Protein 2QXI (pdb70)

Sequence (224 aa):
IIIDGGAAPPCARGSHPWQVALLSGNQLHCGGVLVNERWVLTAAHCKMNEYTVHLGSDTLGGDRRAQRIKASKSFRHPGYSTQTHVNDLMLVKLNSQARLSSMVKKVRLPSRCEPPGTTCTVSGWGTTTSPDVTFPSDLMMCVVDVKLISPQDCTKVYKDLLLEENNSSMLCAGIPDSKKNACNGDSGGPLVCRGTLQGLVSWGTFPCGQPNDPGVYTQVCKFTKWINDTMKKHR

GO terms:
  GO:0008236 serine-type peptidase activity (F, TAS)
  GO:0008544 epidermis development (P, TAS)
  GO:0005576 extracellular region (C, TAS)
  GO:0004222 metalloendopeptidase activity (F, TAS)
  GO:0022617 extracellular matrix disassembly (P, TAS)
  GO:0005886 plasma membrane (C, IDA)
  GO:0097209 epidermal lamellar body (C, IDA)
  GO:0002780 antibacterial peptide biosynthetic process (P, IMP)
  GO:0008233 peptidase activity (F, IMP)
  GO:0005576 extracellular region (C, IMP)

B-factor: mean 16.86, std 13.28, range [6.38, 109.66]

InterPro domains:
  IPR001254 Serine proteases, trypsin domain [PF00089] (30-245)
  IPR001254 Serine proteases, trypsin domain [PS50240] (30-250)
  IPR001254 Serine proteases, trypsin domain [SM00020] (29-245)
  IPR001254 Serine proteases, trypsin domain [cd00190] (30-248)
  IPR001314 Peptidase S1A, chymotrypsin family [PR00722] (56-71)
  IPR001314 Peptidase S1A, chymotrypsin family [PR00722] (108-122)
  IPR001314 Peptidase S1A, chymotrypsin family [PR00722] (198-210)
  IPR009003 Peptidase S1, PA clan [SSF50494] (12-251)
  IPR018114 Serine proteases, trypsin family, histidine active site [PS00134] (66-71)
  IPR033116 Serine proteases, trypsin family, serine active site [PS00135] (199-210)

Foldseek 3Di:
DAPFFFDDWLPQQQKKFWAPVLHGQAIWGAAFQWKTKFFQLSDDQKTKIWGQGQFRPPPPTDIFIWRDKAQDPPADPVLRPRGMMMTTTPGTHDDDSRHDHAAADPDADDFFFKWKAKFQFAHDPPPGDGDRGITIDIWTWHDPVLLCVPVPPSDDDQKTWIGDAQWLDADDGSHGNTFIDTPRHGQWGFGDWDPPGRDGPTTTITGGRNVCPVVVVVVVVVVD

Radius of gyration: 15.82 Å; Cα contacts (8 Å, |Δi|>4): 639; chains: 1; bounding box: 37×37×45 Å

Secondary structure (DSSP, 8-state):
-BS-EEPPTTS-TTEEEEEETTEEEEEEEEEETTEEEE-GGG--S-EEEEES-SBTT-TTSEEEEE-EEEE-TT--TTT-TT--EEEE-SS----BTTB------SSPPPTT-EEEEEESS-SSSSS----SB-EEEEEEEE-HHHHHHHHGGG--TTEEEEE-TT---B--TT-TT-EEEETTEEEEEEEE--SSS--TT--EEEEEGGGSHHHHHHHHHHT-

Nearest PDB structures (foldseek):
  2qxg-assembly1_A  TM=9.991E-01  e=6.553E-43  Homo sapiens
  5zfi-assembly1_A  TM=9.877E-01  e=6.050E-38  Mus musculus
  3bsq-assembly3_C  TM=9.962E-01  e=5.127E-37  Homo sapiens
  3bsq-assembly2_B  TM=9.953E-01  e=7.451E-37  Homo sapiens
  1z7k-assembly1_A  TM=9.625E-01  e=4.862E-27  Sus scrofa

Solvent-accessible surface area: 10411 Å² total; per-residue (Å²): 1,10,78,36,60,85,6,70,139,31,50,16,16,40,6,1,0,0,7,61,48,116,133,35,65,6,2,0,0,0,12,36,49,77,6,0,0,0,0,1,73,0,93,37,128,83,4,33,0,1,1,22,18,8,38,32,57,40,220,231,12,41,95,12,106,0,39,122,10,59,106,31,114,34,29,30,104,153,51,57,26,27,2,0,0,0,0,12,0,66,62,116,2,184,61,60,86,71,4,100,93,14,162,42,11,104,194,57,40,66,82,48,3,64,3,31,0,0,1,3,0,0,39,57,30,78,116,90,72,110,19,65,42,0,33,20,8,71,0,84,5,44,17,90,120,69,0,58,139,61,11,148,137,109,28,61,140,15,18,15,4,0,7,50,100,116,22,102,69,10,16,11,82,16,0,11,0,0,0,0,29,1,160,52,15,0,2,0,0,7,7,50,41,45,138,54,13,4,71,69,79,33,9,2,1,0,4,19,0,22,110,12,40,163,42,0,82,70,10,28,156,160,46,213

Structure (mmCIF, N/CA/C/O backbone):
data_2QXI
#
_entry.id   2QXI
#
_cell.length_a   38.254
_cell.length_b   56.953
_cell.length_c   45.533
_cell.angle_alpha   90.000
_cell.angle_beta   101.370
_cell.angle_gamma   90.000
#
_symmetry.space_group_name_H-M   'P 1 21 1'
#
loop_
_entity.id
_entity.type
_entity.pdbx_description
1 polymer Kallikrein-7
2 non-polymer N-(3-carboxypropanoyl)-L-alanyl-L-alanyl-N-[(2S,3S)-4-chloro-3-hydroxy-1-phenylbutan-2-yl]-L-prolinamide
3 water water
#
loop_
_atom_site.group_PDB
_atom_site.id
_atom_site.type_symbol
_atom_site.label_atom_id
_atom_site.label_alt_id
_atom_site.label_comp_id
_atom_site.label_asym_id
_atom_site.label_entity_id
_atom_site.label_seq_id
_atom_site.pdbx_PDB_ins_code
_atom_site.Cartn_x
_atom_site.Cartn_y
_atom_site.Cartn_z
_atom_site.occupancy
_atom_site.B_iso_or_equiv
_atom_site.auth_seq_id
_atom_site.auth_comp_id
_atom_site.auth_asym_id
_atom_site.auth_atom_id
_atom_site.pdbx_PDB_model_num
ATOM 1 N N . ILE A 1 1 ? 7.631 0.862 13.317 1.00 10.30 16 ILE A N 1
ATOM 2 C CA . ILE A 1 1 ? 8.480 -0.118 14.036 1.00 10.14 16 ILE A CA 1
ATOM 3 C C A ILE A 1 1 ? 9.657 0.620 14.669 0.50 11.55 16 ILE A C 1
ATOM 4 C C B ILE A 1 1 ? 9.687 0.625 14.621 0.50 10.93 16 ILE A C 1
ATOM 5 O O A ILE A 1 1 ? 10.351 1.336 13.962 0.50 10.85 16 ILE A O 1
ATOM 6 O O B ILE A 1 1 ? 10.410 1.278 13.881 0.50 14.21 16 ILE A O 1
ATOM 11 N N A ILE A 1 2 ? 9.866 0.456 15.977 0.50 12.84 17 ILE A N 1
ATOM 12 N N B ILE A 1 2 ? 9.880 0.500 15.938 0.50 10.69 17 ILE A N 1
ATOM 13 C CA A ILE A 1 2 ? 10.979 1.064 16.667 0.50 12.10 17 ILE A CA 1
ATOM 14 C CA B ILE A 1 2 ? 10.986 1.077 16.661 0.50 11.79 17 ILE A CA 1
ATOM 15 C C . ILE A 1 2 ? 12.148 0.078 16.720 1.00 12.39 17 ILE A C 1
ATOM 16 O O . ILE A 1 2 ? 11.949 -1.085 17.092 1.00 12.89 17 ILE A O 1
ATOM 21 N N . ASP A 1 3 ? 13.340 0.545 16.390 1.00 15.66 18 ASP A N 1
ATOM 22 C CA . ASP A 1 3 ? 14.615 -0.147 16.537 1.00 15.70 18 ASP A CA 1
ATOM 23 C C A ASP A 1 3 ? 14.719 -1.414 15.690 0.50 16.12 18 ASP A C 1
ATOM 24 C C B ASP A 1 3 ? 14.746 -1.460 15.771 0.50 17.50 18 ASP A C 1
ATOM 25 O O A ASP A 1 3 ? 15.380 -2.374 16.081 0.50 17.88 18 ASP A O 1
ATOM 26 O O B ASP A 1 3 ? 15.351 -2.416 16.268 0.50 19.64 18 ASP A O 1
ATOM 31 N N A GLY A 1 4 ? 14.063 -1.337 14.521 0.50 15.32 19 GLY A N 1
ATOM 32 N N B GLY A 1 4 ? 14.207 -1.533 14.544 0.50 18.19 19 GLY A N 1
ATOM 33 C CA A GLY A 1 4 ? 14.110 -2.353 13.511 0.50 15.90 19 GLY A CA 1
ATOM 34 C CA B GLY A 1 4 ? 14.408 -2.752 13.776 0.50 20.14 19 GLY A CA 1
ATOM 35 C C A GLY A 1 4 ? 15.135 -2.162 12.414 0.50 13.09 19 GLY A C 1
ATOM 36 C C B GLY A 1 4 ? 15.335 -2.539 12.598 0.50 20.25 19 GLY A C 1
ATOM 37 O O A GLY A 1 4 ? 15.996 -1.289 12.499 0.50 13.80 19 GLY A O 1
ATOM 38 O O B GLY A 1 4 ? 16.481 -2.140 12.768 0.50 23.58 19 GLY A O 1
ATOM 39 N N A ALA A 1 5 ? 15.026 -3.031 11.419 0.50 12.10 20 ALA A N 1
ATOM 40 N N B ALA A 1 5 ? 14.807 -2.822 11.419 0.50 17.65 20 ALA A N 1
ATOM 41 C CA A ALA A 1 5 ? 15.889 -3.018 10.232 0.50 12.56 20 ALA A CA 1
ATOM 42 C CA B ALA A 1 5 ? 15.600 -2.808 10.188 0.50 14.05 20 ALA A CA 1
ATOM 43 C C A ALA A 1 5 ? 14.988 -3.313 9.044 0.50 14.38 20 ALA A C 1
ATOM 44 C C B ALA A 1 5 ? 14.694 -3.160 9.025 0.50 12.50 20 ALA A C 1
ATOM 45 O O A ALA A 1 5 ? 13.887 -3.870 9.263 0.50 10.34 20 ALA A O 1
ATOM 46 O O B ALA A 1 5 ? 13.599 -3.708 9.176 0.50 11.44 20 ALA A O 1
ATOM 49 N N A PRO A 1 6 ? 15.332 -2.960 7.805 0.50 14.16 21 PRO A N 1
ATOM 50 N N B PRO A 1 6 ? 15.139 -2.838 7.805 0.50 13.25 21 PRO A N 1
ATOM 51 C CA A PRO A 1 6 ? 14.397 -3.278 6.699 0.50 12.01 21 PRO A CA 1
ATOM 52 C CA B PRO A 1 6 ? 14.324 -3.259 6.650 0.50 12.28 21 PRO A CA 1
ATOM 53 C C . PRO A 1 6 ? 14.130 -4.777 6.650 1.00 11.53 21 PRO A C 1
ATOM 54 O O . PRO A 1 6 ? 15.045 -5.587 6.782 1.00 12.74 21 PRO A O 1
ATOM 59 N N . CYS A 1 7 ? 12.880 -5.158 6.416 1.00 10.99 22 CYS A N 1
ATOM 60 C CA . CYS A 1 7 ? 12.561 -6.533 6.204 1.00 11.28 22 CYS A CA 1
ATOM 61 C C . CYS A 1 7 ? 13.280 -7.049 4.964 1.00 11.87 22 CYS A C 1
ATOM 62 O O . CYS A 1 7 ? 13.552 -6.286 4.038 1.00 12.17 22 CYS A O 1
ATOM 65 N N . ALA A 1 8 ? 13.547 -8.349 4.930 1.00 12.53 23 ALA A N 1
ATOM 66 C CA . ALA A 1 8 ? 14.161 -8.956 3.754 1.00 13.08 23 ALA A CA 1
ATOM 67 C C . ALA A 1 8 ? 13.267 -8.743 2.548 1.00 12.69 23 ALA A C 1
ATOM 68 O O . ALA A 1 8 ? 12.051 -8.983 2.596 1.00 11.78 23 ALA A O 1
ATOM 70 N N . ARG A 1 9 ? 13.866 -8.298 1.444 1.00 14.62 24 ARG A N 1
ATOM 71 C CA . ARG A 1 9 ? 13.079 -7.987 0.271 1.00 14.45 24 ARG A CA 1
ATOM 72 C C . ARG A 1 9 ? 12.315 -9.218 -0.220 1.00 15.18 24 ARG A C 1
ATOM 73 O O . ARG A 1 9 ? 12.915 -10.267 -0.389 1.00 15.66 24 ARG A O 1
ATOM 81 N N . GLY A 1 10 ? 11.016 -9.078 -0.479 1.00 13.33 25 GLY A N 1
ATOM 82 C CA . GLY A 1 10 ? 10.191 -10.113 -1.042 1.00 15.29 25 GLY A CA 1
ATOM 83 C C . GLY A 1 10 ? 9.728 -11.116 -0.002 1.00 13.62 25 GLY A C 1
ATOM 84 O O . GLY A 1 10 ? 9.016 -12.051 -0.347 1.00 15.80 25 GLY A O 1
ATOM 85 N N . SER A 1 11 ? 10.104 -10.987 1.262 1.00 13.40 26 SER A N 1
ATOM 86 C CA . SER A 1 11 ? 9.759 -11.923 2.306 1.00 13.23 26 SER A CA 1
ATOM 87 C C . SER A 1 11 ? 8.413 -11.676 2.995 1.00 10.90 26 SER A C 1
ATOM 88 O O . SER A 1 11 ? 7.970 -12.506 3.813 1.00 12.50 26 SER A O 1
ATOM 91 N N . HIS A 1 12 ? 7.738 -10.596 2.653 1.00 9.72 27 HIS A N 1
ATOM 92 C CA . HIS A 1 12 ? 6.464 -10.217 3.219 1.00 9.42 27 HIS A CA 1
ATOM 93 C C . HIS A 1 12 ? 5.401 -10.003 2.150 1.00 8.33 27 HIS A C 1
ATOM 94 O O . HIS A 1 12 ? 4.759 -8.927 2.154 1.00 8.61 27 HIS A O 1
ATOM 101 N N . PRO A 1 13 ? 5.168 -10.947 1.250 1.00 8.47 28 PRO A N 1
ATOM 102 C CA . PRO A 1 13 ? 4.235 -10.714 0.155 1.00 8.36 28 PRO A CA 1
ATOM 103 C C . PRO A 1 13 ? 2.763 -10.651 0.573 1.00 8.10 28 PRO A C 1
ATOM 104 O O . PRO A 1 13 ? 1.907 -10.255 -0.256 1.00 8.79 28 PRO A O 1
ATOM 108 N N . TRP A 1 14 ? 2.470 -11.018 1.805 1.00 8.30 29 TRP A N 1
ATOM 109 C CA . TRP A 1 14 ? 1.129 -10.913 2.397 1.00 8.69 29 TRP A CA 1
ATOM 110 C C . TRP A 1 14 ? 0.950 -9.616 3.176 1.00 8.31 29 TRP A C 1
ATOM 111 O O . TRP A 1 14 ? -0.151 -9.347 3.640 1.00 9.70 29 TRP A O 1
ATOM 122 N N . GLN A 1 15 ? 1.990 -8.796 3.341 1.00 8.13 30 GLN A N 1
ATOM 123 C CA . GLN A 1 15 ? 1.815 -7.490 3.977 1.00 8.09 30 GLN A CA 1
ATOM 124 C C . GLN A 1 15 ? 1.092 -6.558 3.007 1.00 7.78 30 GLN A C 1
ATOM 125 O O . GLN A 1 15 ? 1.482 -6.469 1.850 1.00 8.66 30 GLN A O 1
ATOM 131 N N . VAL A 1 16 ? 0.126 -5.833 3.524 1.00 7.35 31 VAL A N 1
ATOM 132 C CA . VAL A 1 16 ? -0.484 -4.725 2.787 1.00 7.52 31 VAL A CA 1
ATOM 133 C C . VAL A 1 16 ? -0.421 -3.485 3.660 1.00 7.57 31 VAL A C 1
ATOM 134 O O . VAL A 1 16 ? -0.146 -3.544 4.852 1.00 7.73 31 VAL A O 1
ATOM 138 N N . ALA A 1 17 ? -0.720 -2.347 3.021 1.00 8.32 32 ALA A N 1
ATOM 139 C CA . ALA A 1 17 ? -0.957 -1.122 3.733 1.00 8.99 32 ALA A CA 1
ATOM 140 C C . ALA A 1 17 ? -2.371 -0.623 3.424 1.00 8.66 32 ALA A C 1
ATOM 141 O O . ALA A 1 17 ? -2.818 -0.737 2.257 1.00 9.87 32 ALA A O 1
ATOM 143 N N . LEU A 1 18 ? -3.035 -0.081 4.389 1.00 8.54 33 LEU A N 1
ATOM 144 C CA . LEU A 1 18 ? -4.301 0.589 4.255 1.00 8.77 33 LEU A CA 1
ATOM 145 C C . LEU A 1 18 ? -3.996 2.070 4.282 1.00 8.56 33 LEU A C 1
ATOM 146 O O . LEU A 1 18 ? -3.437 2.580 5.264 1.00 9.37 33 LEU A O 1
ATOM 151 N N . LEU A 1 19 ? -4.409 2.765 3.228 1.00 9.57 34 LEU A N 1
ATOM 152 C CA . LEU A 1 19 ? -4.172 4.170 3.025 1.00 9.92 34 LEU A CA 1
ATOM 153 C C . LEU A 1 19 ? -5.486 4.951 3.009 1.00 10.16 34 LEU A C 1
ATOM 154 O O . LEU A 1 19 ? -6.539 4.455 2.603 1.00 10.83 34 LEU A O 1
ATOM 159 N N . SER A 1 20 ? -5.373 6.186 3.462 1.00 10.56 35 SER A N 1
ATOM 160 C CA . SER A 1 20 ? -6.403 7.209 3.308 1.00 12.67 35 SER A CA 1
ATOM 161 C C . SER A 1 20 ? -5.972 8.035 2.125 1.00 13.46 35 SER A C 1
ATOM 162 O O . SER A 1 20 ? -5.038 8.872 2.233 1.00 13.27 35 SER A O 1
ATOM 165 N N . GLY A 1 21 ? -6.505 7.754 0.961 1.00 16.27 36 GLY A N 1
ATOM 166 C CA . GLY A 1 21 ? -5.940 8.264 -0.294 1.00 16.64 36 GLY A CA 1
ATOM 167 C C . GLY A 1 21 ? -4.593 7.571 -0.534 1.00 16.84 36 GLY A C 1
ATOM 168 O O . GLY A 1 21 ? -4.504 6.339 -0.726 1.00 21.37 36 GLY A O 1
ATOM 169 N N . ASN A 1 22 ? -3.535 8.395 -0.493 1.00 15.16 38 ASN A N 1
ATOM 170 C CA . ASN A 1 22 ? -2.237 7.721 -0.569 1.00 16.54 38 ASN A CA 1
ATOM 171 C C A ASN A 1 22 ? -1.419 8.028 0.685 0.50 15.83 38 ASN A C 1
ATOM 172 C C B ASN A 1 22 ? -1.492 7.683 0.766 0.50 16.02 38 ASN A C 1
ATOM 173 O O A ASN A 1 22 ? -0.188 8.107 0.612 0.50 26.75 38 ASN A O 1
ATOM 174 O O B ASN A 1 22 ? -0.434 7.036 0.849 0.50 10.90 38 ASN A O 1
ATOM 179 N N . GLN A 1 23 ? -2.036 8.259 1.836 1.00 11.07 39 GLN A N 1
ATOM 180 C CA . GLN A 1 23 ? -1.408 8.402 3.098 1.00 11.76 39 GLN A CA 1
ATOM 181 C C . GLN A 1 23 ? -1.559 7.179 3.967 1.00 10.60 39 GLN A C 1
ATOM 182 O O . GLN A 1 23 ? -2.678 6.697 4.159 1.00 10.90 39 GLN A O 1
ATOM 188 N N . LEU A 1 24 ? -0.485 6.683 4.548 1.00 10.61 40 LEU A N 1
ATOM 189 C CA . LEU A 1 24 ? -0.558 5.526 5.443 1.00 9.71 40 LEU A CA 1
ATOM 190 C C . LEU A 1 24 ? -1.543 5.748 6.544 1.00 8.96 40 LEU A C 1
ATOM 191 O O . LEU A 1 24 ? -1.507 6.740 7.278 1.00 10.72 40 LEU A O 1
ATOM 196 N N . HIS A 1 25 ? -2.413 4.763 6.761 1.00 9.20 41 HIS A N 1
ATOM 197 C CA . HIS A 1 25 ? -3.302 4.698 7.911 1.00 9.77 41 HIS A CA 1
ATOM 198 C C . HIS A 1 25 ? -2.913 3.548 8.817 1.00 9.36 41 HIS A C 1
ATOM 199 O O . HIS A 1 25 ? -2.709 3.726 10.029 1.00 11.44 41 HIS A O 1
ATOM 206 N N . CYS A 1 26 ? -2.810 2.330 8.284 1.00 8.68 42 CYS A N 1
ATOM 207 C CA . CYS A 1 26 ? -2.529 1.142 9.070 1.00 8.04 42 CYS A CA 1
ATOM 208 C C . CYS A 1 26 ? -1.864 0.088 8.152 1.00 7.68 42 CYS A C 1
ATOM 209 O O . CYS A 1 26 ? -1.896 0.235 6.923 1.00 8.85 42 CYS A O 1
ATOM 212 N N . GLY A 1 27 ? -1.318 -0.955 8.776 1.00 7.27 43 GLY A N 1
ATOM 213 C CA . GLY A 1 27 ? -0.975 -2.133 8.072 1.00 7.37 43 GLY A CA 1
ATOM 214 C C . GLY A 1 27 ? -2.141 -3.105 7.954 1.00 7.12 43 GLY A C 1
ATOM 215 O O . GLY A 1 27 ? -3.268 -2.823 8.351 1.00 8.20 43 GLY A O 1
ATOM 216 N N . GLY A 1 28 ? -1.859 -4.25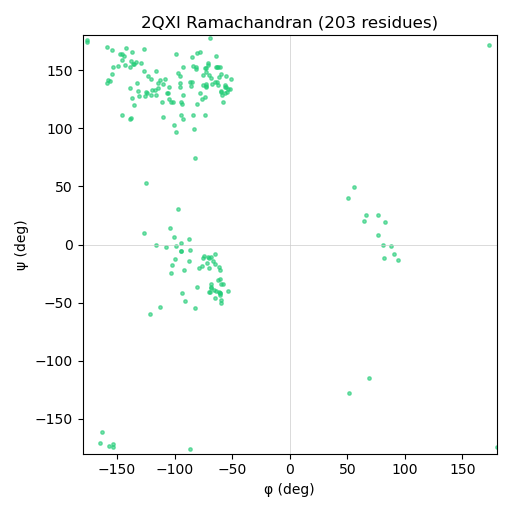4 7.375 1.00 7.98 44 GLY A N 1
ATOM 217 C CA . GLY A 1 28 ? -2.849 -5.307 7.209 1.00 7.72 44 GLY A CA 1
ATOM 218 C C . GLY A 1 28 ? -2.160 -6.502 6.592 1.00 7.26 44 GLY A C 1
ATOM 219 O O . GLY A 1 28 ? -0.979 -6.467 6.223 1.00 7.48 44 GLY A O 1
ATOM 220 N N . VAL A 1 29 ? -2.938 -7.595 6.454 1.00 7.04 45 VAL A N 1
ATOM 221 C CA . VAL A 1 29 ? -2.464 -8.814 5.882 1.00 8.27 45 VAL A CA 1
ATOM 222 C C . VAL A 1 29 ? -3.461 -9.312 4.867 1.00 8.15 45 VAL A C 1
ATOM 223 O O . VAL A 1 29 ? -4.673 -9.319 5.108 1.00 10.39 45 VAL A O 1
ATOM 230 N N . LEU A 1 30 ? -2.972 -9.813 3.735 1.00 8.21 46 LEU A N 1
ATOM 231 C CA . LEU A 1 30 ? -3.840 -10.365 2.715 1.00 8.56 46 LEU A CA 1
ATOM 232 C C . LEU A 1 30 ? -4.222 -11.776 3.128 1.00 8.92 46 LEU A C 1
ATOM 233 O O . LEU A 1 30 ? -3.381 -12.642 3.257 1.00 10.17 46 LEU A O 1
ATOM 238 N N . VAL A 1 31 ? -5.540 -12.052 3.280 1.00 9.13 47 VAL A N 1
ATOM 239 C CA . VAL A 1 31 ? -6.035 -13.370 3.591 1.00 10.03 47 VAL A CA 1
ATOM 240 C C . VAL A 1 31 ? -6.403 -14.131 2.353 1.00 10.86 47 VAL A C 1
ATOM 241 O O . VAL A 1 31 ? -6.132 -15.319 2.229 1.00 13.83 47 VAL A O 1
ATOM 248 N N . ASN A 1 32 ? -7.052 -13.486 1.373 1.00 11.29 48 ASN A N 1
ATOM 249 C CA . ASN A 1 32 ? -7.297 -14.109 0.043 1.00 14.08 48 ASN A CA 1
ATOM 250 C C . ASN A 1 32 ? -7.503 -12.963 -0.950 1.00 12.20 48 ASN A C 1
ATOM 251 O O . ASN A 1 32 ? -7.343 -11.812 -0.585 1.00 11.95 48 ASN A O 1
ATOM 256 N N . GLU A 1 33 ? -7.863 -13.312 -2.172 1.00 13.13 49 GLU A N 1
ATOM 257 C CA . GLU A 1 33 ? -7.936 -12.368 -3.252 1.00 14.06 49 GLU A CA 1
ATOM 258 C C . GLU A 1 33 ? -8.950 -11.261 -2.985 1.00 12.76 49 GLU A C 1
ATOM 259 O O . GLU A 1 33 ? -8.872 -10.230 -3.644 1.00 14.35 49 GLU A O 1
ATOM 265 N N . ARG A 1 34 ? -9.881 -11.479 -2.057 1.00 11.77 50 ARG A N 1
ATOM 266 C CA . ARG A 1 34 ? -10.866 -10.424 -1.826 1.00 12.71 50 ARG A CA 1
ATOM 267 C C . ARG A 1 34 ? -10.793 -9.840 -0.438 1.00 10.74 50 ARG A C 1
ATOM 268 O O . ARG A 1 34 ? -11.626 -8.936 -0.170 1.00 11.61 50 ARG A O 1
ATOM 279 N N . TRP A 1 35 ? -9.936 -10.266 0.445 1.00 10.01 51 TRP A N 1
ATOM 280 C CA . TRP A 1 35 ? -10.000 -9.886 1.856 1.00 9.56 51 TRP A CA 1
ATOM 281 C C . TRP A 1 35 ? -8.663 -9.582 2.505 1.00 9.06 51 TRP A C 1
ATOM 282 O O . TRP A 1 35 ? -7.697 -10.348 2.356 1.00 9.32 51 TRP A O 1
ATOM 293 N N . VAL A 1 36 ? -8.661 -8.479 3.246 1.00 8.98 52 VAL A N 1
ATOM 294 C CA . VAL A 1 36 ? -7.545 -8.063 4.085 1.00 8.62 52 VAL A CA 1
ATOM 295 C C . VAL A 1 36 ? -7.995 -8.121 5.550 1.00 8.22 52 VAL A C 1
ATOM 296 O O . VAL A 1 36 ? -9.113 -7.729 5.887 1.00 9.38 52 VAL A O 1
ATOM 300 N N . LEU A 1 37 ? -7.115 -8.598 6.388 1.00 7.60 53 LEU A N 1
ATOM 301 C CA . LEU A 1 37 ? -7.307 -8.613 7.825 1.00 7.97 53 LEU A CA 1
ATOM 302 C C . LEU A 1 37 ? -6.445 -7.505 8.430 1.00 7.42 53 LEU A C 1
ATOM 303 O O . LEU A 1 37 ? -5.287 -7.322 8.094 1.00 8.47 53 LEU A O 1
ATOM 308 N N . THR A 1 38 ? -7.032 -6.757 9.367 1.00 7.81 54 THR A N 1
ATOM 309 C CA . THR A 1 38 ? -6.363 -5.617 9.997 1.00 7.30 54 THR A CA 1
ATOM 310 C C . THR A 1 38 ? -6.975 -5.412 11.393 1.00 7.17 54 THR A C 1
ATOM 311 O O . THR A 1 38 ? -7.751 -6.238 11.866 1.00 7.74 54 THR A O 1
ATOM 315 N N . ALA A 1 39 ? -6.609 -4.310 12.036 1.00 7.54 55 ALA A N 1
ATOM 316 C CA . ALA A 1 39 ? -7.145 -3.959 13.334 1.00 7.59 55 ALA A CA 1
ATOM 317 C C . ALA A 1 39 ? -8.462 -3.173 13.165 1.00 7.17 55 ALA A C 1
ATOM 318 O O . ALA A 1 39 ? -8.569 -2.313 12.310 1.00 8.46 55 ALA A O 1
ATOM 320 N N . ALA A 1 40 ? -9.449 -3.465 14.019 1.00 7.31 56 ALA A N 1
ATOM 321 C CA . ALA A 1 40 ? -10.688 -2.715 14.047 1.00 7.72 56 ALA A CA 1
ATOM 322 C C . ALA A 1 40 ? -10.501 -1.252 14.357 1.00 8.08 56 ALA A C 1
ATOM 323 O O . ALA A 1 40 ? -11.319 -0.426 13.889 1.00 8.81 56 ALA A O 1
ATOM 325 N N . HIS A 1 41 ? -9.485 -0.878 15.119 1.00 7.69 57 HIS A N 1
ATOM 326 C CA . HIS A 1 41 ? -9.311 0.543 15.427 1.00 8.62 57 HIS A CA 1
ATOM 327 C C . HIS A 1 41 ? -8.914 1.342 14.167 1.00 8.69 57 HIS A C 1
ATOM 328 O O . HIS A 1 41 ? -8.872 2.576 14.231 1.00 10.95 57 HIS A O 1
ATOM 335 N N . CYS A 1 42 ? -8.575 0.651 13.069 1.00 8.62 58 CYS A N 1
ATOM 336 C CA . CYS A 1 42 ? -8.241 1.275 11.806 1.00 9.85 58 CYS A CA 1
ATOM 337 C C . CYS A 1 42 ? -9.431 1.555 10.904 1.00 9.51 58 CYS A C 1
ATOM 338 O O . CYS A 1 42 ? -9.288 1.981 9.776 1.00 10.47 58 CYS A O 1
ATOM 341 N N . LYS A 1 43 ? -10.663 1.287 11.400 1.00 9.43 59 LYS A N 1
ATOM 342 C CA . LYS A 1 43 ? -11.872 1.463 10.616 1.00 9.69 59 LYS A CA 1
ATOM 343 C C . LYS A 1 43 ? -11.954 2.875 9.992 1.00 10.77 59 LYS A C 1
ATOM 344 O O . LYS A 1 43 ? -11.725 3.865 10.661 1.00 12.15 59 LYS A O 1
ATOM 350 N N . MET A 1 44 ? -12.309 2.862 8.695 1.00 11.28 60 MET A N 1
ATOM 351 C CA . MET A 1 44 ? -12.640 4.062 7.938 1.00 13.28 60 MET A CA 1
ATOM 352 C C . MET A 1 44 ? -13.781 3.710 7.000 1.00 12.72 60 MET A C 1
ATOM 353 O O . MET A 1 44 ? -14.068 2.534 6.748 1.00 12.83 60 MET A O 1
ATOM 358 N N . ASN A 1 45 ? -14.376 4.731 6.392 1.00 13.61 61 ASN A N 1
ATOM 359 C CA . ASN A 1 45 ? -15.443 4.487 5.437 1.00 15.27 61 ASN A CA 1
ATOM 360 C C . ASN A 1 45 ? -14.931 3.816 4.160 1.00 14.04 61 ASN A C 1
ATOM 361 O O . ASN A 1 45 ? -15.628 2.966 3.577 1.00 18.28 61 ASN A O 1
ATOM 366 N N . GLU A 1 46 ? -13.746 4.185 3.695 1.00 13.63 62 GLU A N 1
ATOM 367 C CA . GLU A 1 46 ? -13.147 3.586 2.529 1.00 16.17 62 GLU A CA 1
ATOM 368 C C . GLU A 1 46 ? -11.630 3.538 2.747 1.00 12.46 62 GLU A C 1
ATOM 369 O O . GLU A 1 46 ? -11.132 4.282 3.605 1.00 13.13 62 GLU A O 1
ATOM 375 N N . TYR A 1 47 ? -10.972 2.720 1.929 1.00 11.40 63 TYR A N 1
ATOM 376 C CA . TYR A 1 47 ? -9.538 2.550 2.027 1.00 10.81 63 TYR A CA 1
ATOM 377 C C . TYR A 1 47 ? -8.985 2.404 0.622 1.00 10.50 63 TYR A C 1
ATOM 378 O O . TYR A 1 47 ? -9.695 1.942 -0.288 1.00 12.47 63 TYR A O 1
ATOM 387 N N . THR A 1 48 ? -7.714 2.755 0.451 1.00 10.07 64 THR A N 1
ATOM 388 C CA . THR A 1 48 ? -6.920 2.286 -0.657 1.00 10.17 64 THR A CA 1
ATOM 389 C C . THR A 1 48 ? -5.925 1.246 -0.116 1.00 9.28 64 THR A C 1
ATOM 390 O O . THR A 1 48 ? -5.263 1.525 0.897 1.00 11.85 64 THR A O 1
ATOM 394 N N . VAL A 1 49 ? -5.857 0.124 -0.756 1.00 9.42 65 VAL A N 1
ATOM 395 C CA . VAL A 1 49 ? -4.990 -0.955 -0.286 1.00 9.42 65 VAL A CA 1
ATOM 396 C C . VAL A 1 49 ? -3.766 -1.027 -1.197 1.00 8.73 65 VAL A C 1
ATOM 397 O O . VAL A 1 49 ? -3.902 -1.166 -2.430 1.00 9.97 65 VAL A O 1
ATOM 401 N N . HIS A 1 50 ? -2.599 -0.949 -0.614 1.00 8.98 66 HIS A N 1
ATOM 402 C CA . HIS A 1 50 ? -1.292 -1.136 -1.247 1.00 8.37 66 HIS A CA 1
ATOM 403 C C . HIS A 1 50 ? -0.871 -2.580 -1.106 1.00 8.16 66 HIS A C 1
ATOM 404 O O . HIS A 1 50 ? -0.808 -3.102 0.043 1.00 9.02 66 HIS A O 1
ATOM 411 N N . LEU A 1 51 ? -0.493 -3.209 -2.203 1.00 8.52 67 LEU A N 1
ATOM 412 C CA . LEU A 1 51 ? 0.013 -4.587 -2.203 1.00 8.40 67 LEU A CA 1
ATOM 413 C C . LEU A 1 51 ? 1.241 -4.648 -3.132 1.00 8.27 67 LEU A C 1
ATOM 414 O O . LEU A 1 51 ? 1.359 -3.911 -4.102 1.00 9.12 67 LEU A O 1
ATOM 419 N N . GLY A 1 52 ? 2.122 -5.648 -2.854 1.00 8.58 69 GLY A N 1
ATOM 420 C CA . GLY A 1 52 ? 3.099 -6.044 -3.821 1.00 9.82 69 GLY A CA 1
ATOM 421 C C . GLY A 1 52 ? 4.360 -5.236 -3.910 1.00 9.23 69 GLY A C 1
ATOM 422 O O . GLY A 1 52 ? 5.063 -5.333 -4.902 1.00 11.95 69 GLY A O 1
ATOM 423 N N . SER A 1 53 ? 4.695 -4.482 -2.881 1.00 9.20 70 SER A N 1
ATOM 424 C CA . SER A 1 53 ? 6.008 -3.876 -2.794 1.00 8.77 70 SER A CA 1
ATOM 425 C C . SER A 1 53 ? 6.372 -3.581 -1.333 1.00 8.36 70 SER A C 1
ATOM 426 O O . SER A 1 53 ? 5.548 -3.123 -0.564 1.00 9.18 70 SER A O 1
ATOM 429 N N . ASP A 1 54 ? 7.646 -3.826 -1.013 1.00 9.06 71 ASP A N 1
ATOM 430 C CA . ASP A 1 54 ? 8.178 -3.461 0.285 1.00 9.30 71 ASP A CA 1
ATOM 431 C C . ASP A 1 54 ? 8.337 -1.946 0.424 1.00 8.65 71 ASP A C 1
ATOM 432 O O . ASP A 1 54 ? 8.554 -1.471 1.528 1.00 9.59 71 ASP A O 1
ATOM 437 N N . THR A 1 55 ? 8.302 -1.224 -0.690 1.00 9.07 72 THR A N 1
ATOM 438 C CA . THR A 1 55 ? 8.445 0.235 -0.676 1.00 9.20 72 THR A CA 1
ATOM 439 C C . THR A 1 55 ? 7.054 0.844 -0.659 1.00 8.90 72 THR A C 1
ATOM 440 O O . THR A 1 55 ? 6.314 0.699 -1.653 1.00 10.02 72 THR A O 1
ATOM 444 N N . LEU A 1 56 ? 6.671 1.472 0.430 1.00 9.85 73 LEU A N 1
ATOM 445 C CA . LEU A 1 56 ? 5.384 2.086 0.529 1.00 10.75 73 LEU A CA 1
ATOM 446 C C A LEU A 1 56 ? 5.538 3.323 -0.348 0.50 15.13 73 LEU A C 1
ATOM 447 C C B LEU A 1 56 ? 5.248 3.159 -0.520 0.50 14.65 73 LEU A C 1
ATOM 448 O O A LEU A 1 56 ? 6.654 3.901 -0.327 0.50 25.62 73 LEU A O 1
ATOM 449 O O B LEU A 1 56 ? 6.116 4.016 -0.718 0.50 17.54 73 LEU A O 1
ATOM 454 N N A GLY A 1 57 ? 4.580 3.775 -1.120 0.50 16.09 74 GLY A N 1
ATOM 455 N N B GLY A 1 57 ? 4.129 3.151 -1.254 0.50 18.63 74 GLY A N 1
ATOM 456 C CA A GLY A 1 57 ? 4.898 4.791 -2.105 0.50 15.81 74 GLY A CA 1
ATOM 457 C CA B GLY A 1 57 ? 4.197 4.295 -2.201 0.50 19.98 74 GLY A CA 1
ATOM 458 C C A GLY A 1 57 ? 5.411 4.303 -3.446 0.50 11.83 74 GLY A C 1
ATOM 459 C C B GLY A 1 57 ? 4.936 4.082 -3.503 0.50 19.79 74 GLY A C 1
ATOM 460 O O A GLY A 1 57 ? 5.560 5.083 -4.402 0.50 13.36 74 GLY A O 1
ATOM 461 O O B GLY A 1 57 ? 4.961 4.986 -4.359 0.50 20.29 74 GLY A O 1
ATOM 462 N N A ASP A 1 58 ? 5.695 3.015 -3.625 0.50 11.40 75 ASP A N 1
ATOM 463 N N B ASP A 1 58 ? 5.558 2.925 -3.662 0.50 18.21 75 ASP A N 1
ATOM 464 C CA . ASP A 1 58 ? 6.187 2.510 -4.920 1.00 10.49 75 ASP A CA 1
ATOM 465 C C . ASP A 1 58 ? 5.225 2.808 -6.062 1.00 10.14 75 ASP A C 1
ATOM 466 O O . ASP A 1 58 ? 4.066 2.425 -5.984 1.00 10.27 75 ASP A O 1
ATOM 471 N N . ARG A 1 59 ? 5.680 3.513 -7.087 1.00 10.45 76 ARG A N 1
ATOM 472 C CA . ARG A 1 59 ? 4.811 3.863 -8.197 1.00 9.89 76 ARG A CA 1
ATOM 473 C C . ARG A 1 59 ? 4.281 2.648 -8.889 1.00 9.97 76 ARG A C 1
ATOM 474 O O . ARG A 1 59 ? 3.260 2.777 -9.568 1.00 11.66 76 ARG A O 1
ATOM 482 N N . ARG A 1 60 ? 4.930 1.503 -8.779 1.00 9.53 77 ARG A N 1
ATOM 483 C CA . ARG A 1 60 ? 4.581 0.273 -9.442 1.00 9.64 77 ARG A CA 1
ATOM 484 C C . ARG A 1 60 ? 3.838 -0.708 -8.548 1.00 10.12 77 ARG A C 1
ATOM 485 O O . ARG A 1 60 ? 3.555 -1.841 -8.972 1.00 12.13 77 ARG A O 1
ATOM 493 N N . ALA A 1 61 ? 3.473 -0.317 -7.340 1.00 10.27 78 ALA A N 1
ATOM 494 C CA . ALA A 1 61 ? 2.697 -1.207 -6.481 1.00 11.06 78 ALA A CA 1
ATOM 495 C C . ALA A 1 61 ? 1.264 -1.366 -6.984 1.00 9.74 78 ALA A C 1
ATOM 496 O O . ALA A 1 61 ? 0.729 -0.484 -7.656 1.00 11.91 78 ALA A O 1
ATOM 498 N N . GLN A 1 62 ? 0.669 -2.491 -6.640 1.00 10.25 79 GLN A N 1
ATOM 499 C CA . GLN A 1 62 ? -0.755 -2.671 -6.874 1.00 10.94 79 GLN A CA 1
ATOM 500 C C . GLN A 1 62 ? -1.562 -1.890 -5.866 1.00 10.40 79 GLN A C 1
ATOM 501 O O . GLN A 1 62 ? -1.232 -1.810 -4.679 1.00 11.21 79 GLN A O 1
ATOM 507 N N . ARG A 1 63 ? -2.611 -1.230 -6.348 1.00 11.05 80 ARG A N 1
ATOM 508 C CA . ARG A 1 63 ? -3.503 -0.435 -5.502 1.00 11.82 80 ARG A CA 1
ATOM 509 C C . ARG A 1 63 ? -4.939 -0.796 -5.798 1.00 12.64 80 ARG A C 1
ATOM 510 O O . ARG A 1 63 ? -5.362 -0.787 -6.957 1.00 15.51 80 ARG A O 1
ATOM 518 N N . ILE A 1 64 ? -5.715 -1.126 -4.769 1.00 11.56 81 ILE A N 1
ATOM 519 C CA . ILE A 1 64 ? -7.094 -1.532 -4.883 1.00 11.17 81 ILE A CA 1
ATOM 520 C C . ILE A 1 64 ? -7.927 -0.769 -3.891 1.00 10.94 81 ILE A C 1
ATOM 521 O O . ILE A 1 64 ? -7.624 -0.724 -2.716 1.00 12.14 81 ILE A O 1
ATOM 526 N N . LYS A 1 65 ? -9.062 -0.217 -4.352 1.00 11.85 82 LYS A N 1
ATOM 527 C CA . LYS A 1 65 ? -10.003 0.397 -3.455 1.00 11.08 82 LYS A CA 1
ATOM 528 C C . LYS A 1 65 ? -10.805 -0.623 -2.689 1.00 10.28 82 LYS A C 1
ATOM 529 O O . LYS A 1 65 ? -11.134 -1.696 -3.188 1.00 11.47 82 LYS A O 1
ATOM 535 N N . ALA A 1 66 ? -11.128 -0.271 -1.445 1.00 10.98 83 ALA A N 1
ATOM 536 C CA . ALA A 1 66 ? -11.947 -1.132 -0.621 1.00 11.71 83 ALA A CA 1
ATOM 537 C C . ALA A 1 66 ? -12.989 -0.278 0.058 1.00 11.66 83 ALA A C 1
ATOM 538 O O . ALA A 1 66 ? -12.682 0.652 0.810 1.00 13.93 83 ALA A O 1
ATOM 540 N N . SER A 1 67 ? -14.267 -0.572 -0.202 1.00 14.26 84 SER A N 1
ATOM 541 C CA . SER A 1 67 ? -15.355 0.228 0.326 1.00 16.74 84 SER A CA 1
ATOM 542 C C A SER A 1 67 ? -15.955 -0.391 1.579 0.50 16.20 84 SER A C 1
ATOM 543 C C B SER A 1 67 ? -16.234 -0.503 1.331 0.50 15.08 84 SER A C 1
ATOM 544 O O A SER A 1 67 ? -16.460 0.285 2.486 0.50 22.40 84 SER A O 1
ATOM 545 O O B SER A 1 67 ? -17.306 0.016 1.670 0.50 14.41 84 SER A O 1
ATOM 548 N N . LYS A 1 68 ? -15.917 -1.696 1.791 1.00 14.99 87 LYS A N 1
ATOM 549 C CA . LYS A 1 68 ? -16.634 -2.438 2.796 1.00 14.25 87 LYS A CA 1
ATOM 550 C C . LYS A 1 68 ? -15.639 -2.945 3.823 1.00 13.43 87 LYS A C 1
ATOM 551 O O . LYS A 1 68 ? -14.566 -3.441 3.459 1.00 13.80 87 LYS A O 1
ATOM 557 N N . SER A 1 69 ? -16.025 -2.838 5.096 1.00 12.36 88 SER A N 1
ATOM 558 C CA . SER A 1 69 ? -15.188 -3.457 6.149 1.00 12.21 88 SER A CA 1
ATOM 559 C C . SER A 1 69 ? -16.107 -3.780 7.310 1.00 10.68 88 SER A C 1
ATOM 560 O O . SER A 1 69 ? -17.160 -3.193 7.511 1.00 12.48 88 SER A O 1
ATOM 563 N N . PHE A 1 70 ? -15.701 -4.823 8.082 1.00 9.72 89 PHE A N 1
ATOM 564 C CA . PHE A 1 70 ? -16.476 -5.442 9.123 1.00 9.24 89 PHE A CA 1
ATOM 565 C C . PHE A 1 70 ? -15.609 -5.732 10.339 1.00 9.29 89 PHE A C 1
ATOM 566 O O . PHE A 1 70 ? -14.747 -6.599 10.325 1.00 9.83 89 PHE A O 1
ATOM 574 N N . ARG A 1 71 ? -15.824 -4.968 11.410 1.00 9.80 90 ARG A N 1
ATOM 575 C CA . ARG A 1 71 ? -15.151 -5.158 12.664 1.00 9.76 90 ARG A CA 1
ATOM 576 C C . ARG A 1 71 ? -15.686 -6.391 13.371 1.00 9.38 90 ARG A C 1
ATOM 577 O O . ARG A 1 71 ? -16.884 -6.711 13.251 1.00 11.26 90 ARG A O 1
ATOM 589 N N . HIS A 1 72 ? -14.871 -7.030 14.178 1.00 9.45 91 HIS A N 1
ATOM 590 C CA . HIS A 1 72 ? -15.377 -8.089 15.055 1.00 9.15 91 HIS A CA 1
ATOM 591 C C . HIS A 1 72 ? -16.505 -7.518 15.929 1.00 8.89 91 HIS A C 1
ATOM 592 O O . HIS A 1 72 ? -16.382 -6.412 16.423 1.00 9.53 91 HIS A O 1
ATOM 599 N N . PRO A 1 73 ? -17.597 -8.270 16.104 1.00 9.91 92 PRO A N 1
ATOM 600 C CA . PRO A 1 73 ? -18.753 -7.701 16.826 1.00 11.39 92 PRO A CA 1
ATOM 601 C C . PRO A 1 73 ? -18.530 -7.419 18.261 1.00 11.53 92 PRO A C 1
ATOM 602 O O . PRO A 1 73 ? -19.286 -6.718 18.903 1.00 13.90 92 PRO A O 1
ATOM 606 N N . GLY A 1 74 ? -17.526 -7.908 18.824 1.00 10.45 93 GLY A N 1
ATOM 607 C CA . GLY A 1 74 ? -17.064 -7.755 20.193 1.00 10.46 93 GLY A CA 1
ATOM 608 C C . GLY A 1 74 ? -16.026 -6.645 20.380 1.00 9.63 93 GLY A C 1
ATOM 609 O O . GLY A 1 74 ? -15.577 -6.417 21.510 1.00 10.58 93 GLY A O 1
ATOM 610 N N . TYR A 1 75 ? -15.679 -5.946 19.323 1.00 9.18 94 TYR A N 1
ATOM 611 C CA . TYR A 1 75 ? -14.705 -4.858 19.431 1.00 8.75 94 TYR A CA 1
ATOM 612 C C . TYR A 1 75 ? -15.223 -3.737 20.348 1.00 8.60 94 TYR A C 1
ATOM 613 O O . TYR A 1 75 ? -16.391 -3.383 20.235 1.00 10.86 94 TYR A O 1
ATOM 622 N N . SER A 1 76 ? -14.344 -3.202 21.159 1.00 9.80 95 SER A N 1
ATOM 623 C CA . SER A 1 76 ? -14.622 -2.005 21.959 1.00 10.14 95 SER A CA 1
ATOM 624 C C . SER A 1 76 ? -13.727 -0.854 21.555 1.00 9.61 95 SER A C 1
ATOM 625 O O . SER A 1 76 ? -12.510 -0.989 21.561 1.00 10.19 95 SER A O 1
ATOM 628 N N . THR A 1 77 ? -14.317 0.312 21.277 1.00 10.74 96 THR A N 1
ATOM 629 C CA . THR A 1 77 ? -13.528 1.508 20.988 1.00 10.77 96 THR A CA 1
ATOM 630 C C . THR A 1 77 ? -12.897 2.091 22.261 1.00 11.18 96 THR A C 1
ATOM 631 O O . THR A 1 77 ? -12.103 3.029 22.183 1.00 13.33 96 THR A O 1
ATOM 635 N N . GLN A 1 78 ? -13.301 1.571 23.449 1.00 12.58 97 GLN A N 1
ATOM 636 C CA . GLN A 1 78 ? -12.669 2.000 24.699 1.00 12.38 97 GLN A CA 1
ATOM 637 C C . GLN A 1 78 ? -11.486 1.168 25.114 1.00 12.26 97 GLN A C 1
ATOM 638 O O . GLN A 1 78 ? -10.413 1.679 25.461 1.00 15.01 97 GLN A O 1
ATOM 648 N N . THR A 1 79 ? -11.634 -0.161 25.103 1.00 10.83 98 THR A N 1
ATOM 649 C CA . THR A 1 79 ? -10.604 -1.069 25.602 1.00 11.18 98 THR A CA 1
ATOM 650 C C . THR A 1 79 ? -9.778 -1.734 24.482 1.00 10.97 98 THR A C 1
ATOM 651 O O . THR A 1 79 ? -8.750 -2.336 24.770 1.00 11.31 98 THR A O 1
ATOM 655 N N . HIS A 1 80 ? -10.309 -1.698 23.263 1.00 10.16 99 HIS A N 1
ATOM 656 C CA . HIS A 1 80 ? -9.692 -2.346 22.116 1.00 9.93 99 HIS A CA 1
ATOM 657 C C . HIS A 1 80 ? -9.646 -3.843 22.248 1.00 9.28 99 HIS A C 1
ATOM 658 O O . HIS A 1 80 ? -8.905 -4.483 21.505 1.00 9.29 99 HIS A O 1
ATOM 665 N N . VAL A 1 81 ? -10.485 -4.433 23.099 1.00 9.13 100 VAL A N 1
ATOM 666 C CA . VAL A 1 81 ? -10.670 -5.863 23.042 1.00 9.14 100 VAL A CA 1
ATOM 667 C C . VAL A 1 81 ? -11.195 -6.241 21.648 1.00 8.60 100 VAL A C 1
ATOM 668 O O . VAL A 1 81 ? -11.931 -5.488 20.993 1.00 8.90 100 VAL A O 1
ATOM 672 N N . ASN A 1 82 ? -10.817 -7.409 21.146 1.00 8.85 101 ASN A N 1
ATOM 673 C CA . ASN A 1 82 ? -11.244 -7.919 19.864 1.00 8.59 101 ASN A CA 1
ATOM 674 C C . ASN A 1 82 ? -10.915 -6.929 18.725 1.00 7.66 101 ASN A C 1
ATOM 675 O O . ASN A 1 82 ? -11.752 -6.647 17.876 1.00 8.18 101 ASN A O 1
ATOM 680 N N . ASP A 1 83 ? -9.681 -6.474 18.720 1.00 7.64 102 ASP A N 1
ATOM 681 C CA . ASP A 1 83 ? -9.227 -5.450 17.752 1.00 7.51 102 ASP A CA 1
ATOM 682 C C . ASP A 1 83 ? -8.872 -6.099 16.434 1.00 7.20 102 ASP A C 1
ATOM 683 O O . ASP A 1 83 ? -7.684 -6.268 16.073 1.00 9.34 102 ASP A O 1
ATOM 688 N N . LEU A 1 84 ? -9.880 -6.505 15.679 1.00 7.46 103 LEU A N 1
ATOM 689 C CA . LEU A 1 84 ? -9.673 -7.108 14.374 1.00 7.72 103 LEU A CA 1
ATOM 690 C C . LEU A 1 84 ? -10.876 -6.764 13.469 1.00 7.11 103 LEU A C 1
ATOM 691 O O . LEU A 1 84 ? -12.003 -6.568 13.928 1.00 7.79 103 LEU A O 1
ATOM 696 N N . MET A 1 85 ? -10.597 -6.754 12.189 1.00 7.37 104 MET A N 1
ATOM 697 C CA . MET A 1 85 ? -11.517 -6.292 11.167 1.00 7.52 104 MET A CA 1
ATOM 698 C C . MET A 1 85 ? -11.153 -6.895 9.834 1.00 7.41 104 MET A C 1
ATOM 699 O O . MET A 1 85 ? -9.936 -7.025 9.518 1.00 8.27 104 MET A O 1
ATOM 704 N N . LEU A 1 86 ? -12.150 -7.249 9.054 1.00 7.81 105 LEU A N 1
ATOM 705 C CA . LEU A 1 86 ? -11.975 -7.716 7.681 1.00 7.94 105 LEU A CA 1
ATOM 706 C C . LEU A 1 86 ? -12.399 -6.641 6.724 1.00 8.33 105 LEU A C 1
ATOM 707 O O . LEU A 1 86 ? -13.496 -6.063 6.844 1.00 10.29 105 LEU A O 1
ATOM 712 N N . VAL A 1 87 ? -11.541 -6.342 5.753 1.00 8.89 106 VAL A N 1
ATOM 713 C CA . VAL A 1 87 ? -11.720 -5.338 4.738 1.00 9.04 106 VAL A CA 1
ATOM 714 C C . VAL A 1 87 ? -11.908 -6.041 3.405 1.00 9.45 106 VAL A C 1
ATOM 715 O O . VAL A 1 87 ? -11.079 -6.831 3.019 1.00 9.89 106 VAL A O 1
ATOM 719 N N . LYS A 1 88 ? -13.033 -5.783 2.719 1.00 10.34 107 LYS A N 1
ATOM 720 C CA . LYS A 1 88 ? -13.330 -6.432 1.449 1.00 11.79 107 LYS A CA 1
ATOM 721 C C . LYS A 1 88 ? -12.841 -5.553 0.289 1.00 11.22 107 LYS A C 1
ATOM 722 O O . LYS A 1 88 ? -13.286 -4.417 0.153 1.00 12.56 107 LYS A O 1
ATOM 728 N N . LEU A 1 89 ? -11.961 -6.127 -0.512 1.00 11.57 108 LEU A N 1
ATOM 729 C CA . LE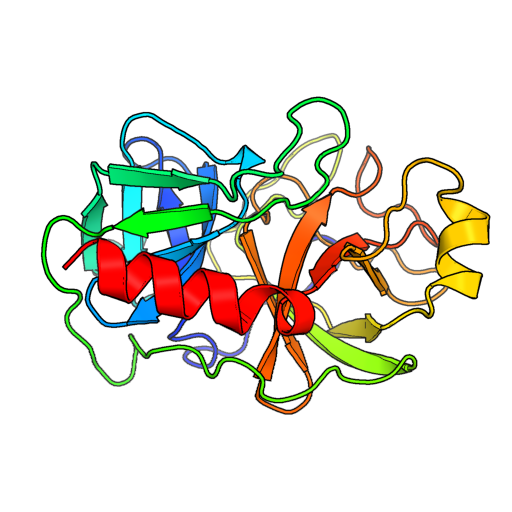U A 1 89 ? -11.443 -5.447 -1.694 1.00 11.38 108 LEU A CA 1
ATOM 730 C C . LEU A 1 89 ? -12.533 -5.279 -2.753 1.00 11.88 108 LEU A C 1
ATOM 731 O O . LEU A 1 89 ? -13.315 -6.216 -2.968 1.00 14.93 108 LEU A O 1
ATOM 736 N N . ASN A 1 90 ? -12.525 -4.151 -3.460 1.00 13.14 109 ASN A N 1
ATOM 737 C CA . ASN A 1 90 ? -13.594 -3.958 -4.448 1.00 14.80 109 ASN A CA 1
ATOM 738 C C . ASN A 1 90 ? -13.353 -4.787 -5.696 1.00 15.16 109 ASN A C 1
ATOM 739 O O . ASN A 1 90 ? -14.304 -5.052 -6.440 1.00 19.96 109 ASN A O 1
ATOM 744 N N . SER A 1 91 ? -12.121 -5.245 -5.908 1.00 15.98 110 SER A N 1
ATOM 745 C CA . SER A 1 91 ? -11.808 -6.101 -7.038 1.00 17.76 110 SER A CA 1
ATOM 746 C C . SER A 1 91 ? -10.781 -7.058 -6.522 1.00 16.73 110 SER A C 1
ATOM 747 O O . SER A 1 91 ? -10.174 -6.814 -5.454 1.00 17.38 110 SER A O 1
ATOM 750 N N . GLN A 1 92 ? -10.607 -8.138 -7.236 1.00 18.70 111 GLN A N 1
ATOM 751 C CA . GLN A 1 92 ? -9.691 -9.186 -6.725 1.00 20.01 111 GLN A CA 1
ATOM 752 C C . GLN A 1 92 ? -8.258 -8.758 -6.839 1.00 16.47 111 GLN A C 1
ATOM 753 O O . GLN A 1 92 ? -7.877 -8.251 -7.864 1.00 20.82 111 GLN A O 1
ATOM 759 N N . ALA A 1 93 ? -7.500 -9.007 -5.783 1.00 15.03 112 ALA A N 1
ATOM 760 C CA . ALA A 1 93 ? -6.069 -8.845 -5.813 1.00 14.15 112 ALA A CA 1
ATOM 761 C C . ALA A 1 93 ? -5.475 -9.812 -6.847 1.00 14.20 112 ALA A C 1
ATOM 762 O O . ALA A 1 93 ? -5.828 -10.996 -6.910 1.00 15.92 112 ALA A O 1
ATOM 764 N N . ARG A 1 94 ? -4.556 -9.361 -7.618 1.00 13.88 113 ARG A N 1
ATOM 765 C CA . ARG A 1 94 ? -3.740 -10.135 -8.532 1.00 13.51 113 ARG A CA 1
ATOM 766 C C . ARG A 1 94 ? -2.556 -10.720 -7.769 1.00 13.11 113 ARG A C 1
ATOM 767 O O . ARG A 1 94 ? -1.703 -9.992 -7.256 1.00 15.43 113 ARG A O 1
ATOM 781 N N . LEU A 1 95 ? -2.583 -12.026 -7.634 1.00 12.95 114 LEU A N 1
ATOM 782 C CA . LEU A 1 95 ? -1.563 -12.731 -6.906 1.00 12.34 114 LEU A CA 1
ATOM 783 C C . LEU A 1 95 ? -0.343 -12.956 -7.768 1.00 13.98 114 LEU A C 1
ATOM 784 O O . LEU A 1 95 ? -0.462 -13.068 -9.006 1.00 16.67 114 LEU A O 1
ATOM 792 N N . SER A 1 96 ? 0.850 -13.039 -7.150 1.00 12.64 115 SER A N 1
ATOM 793 C CA . SER A 1 96 ? 2.102 -13.218 -7.861 1.00 13.78 115 SER A CA 1
ATOM 794 C C . SER A 1 96 ? 3.182 -13.637 -6.882 1.00 13.88 115 SER A C 1
ATOM 795 O O . SER A 1 96 ? 2.899 -13.876 -5.709 1.00 13.78 115 SER A O 1
ATOM 798 N N . SER A 1 97 ? 4.445 -13.677 -7.295 1.00 15.44 116 SER A N 1
ATOM 799 C CA . SER A 1 97 ? 5.516 -13.971 -6.308 1.00 16.21 116 SER A CA 1
ATOM 800 C C . SER A 1 97 ? 5.605 -12.861 -5.261 1.00 13.94 116 SER A C 1
ATOM 801 O O . SER A 1 97 ? 6.168 -13.074 -4.167 1.00 16.01 116 SER A O 1
ATOM 804 N N . MET A 1 98 ? 5.024 -11.687 -5.522 1.00 11.81 117 MET A N 1
ATOM 805 C CA . MET A 1 98 ? 5.080 -10.565 -4.596 1.00 11.33 117 MET A CA 1
ATOM 806 C C . MET A 1 98 ? 3.782 -10.253 -3.868 1.00 10.57 117 MET A C 1
ATOM 807 O O . MET A 1 98 ? 3.741 -9.341 -3.045 1.00 11.18 117 MET A O 1
ATOM 814 N N . VAL A 1 99 ? 2.722 -10.982 -4.159 1.00 10.40 118 VAL A N 1
ATOM 815 C CA . VAL A 1 99 ? 1.413 -10.795 -3.559 1.00 10.00 118 VAL A CA 1
ATOM 816 C C . VAL A 1 99 ? 0.872 -12.200 -3.279 1.00 9.88 118 VAL A C 1
ATOM 817 O O . VAL A 1 99 ? 0.506 -12.913 -4.225 1.00 10.61 118 VAL A O 1
ATOM 821 N N . LYS A 1 100 ? 0.836 -12.563 -2.009 1.00 9.38 119 LYS A N 1
ATOM 822 C CA . LYS A 1 100 ? 0.488 -13.923 -1.581 1.00 9.22 119 LYS A CA 1
ATOM 823 C C . LYS A 1 100 ? -0.416 -13.850 -0.368 1.00 9.16 119 LYS A C 1
ATOM 824 O O . LYS A 1 100 ? -0.364 -12.904 0.412 1.00 10.66 119 LYS A O 1
ATOM 830 N N . LYS A 1 101 ? -1.242 -14.877 -0.222 1.00 9.88 120 LYS A N 1
ATOM 831 C CA . LYS A 1 101 ? -2.106 -15.055 0.925 1.00 9.45 120 LYS A CA 1
ATOM 832 C C . LYS A 1 101 ? -1.258 -15.468 2.127 1.00 8.95 120 LYS A C 1
ATOM 833 O O . LYS A 1 101 ? -0.380 -16.305 2.025 1.00 10.57 120 LYS A O 1
ATOM 839 N N . VAL A 1 102 ? -1.564 -14.899 3.303 1.00 9.36 121 VAL A N 1
ATOM 840 C CA . VAL A 1 102 ? -0.898 -15.264 4.518 1.00 10.03 121 VAL A CA 1
ATOM 841 C C . VAL A 1 102 ? -1.321 -16.665 4.968 1.00 9.07 121 VAL A C 1
ATOM 842 O O . VAL A 1 102 ? -2.429 -17.121 4.652 1.00 10.14 121 VAL A O 1
ATOM 849 N N . ARG A 1 103 ? -0.491 -17.331 5.739 1.00 9.54 122 ARG A N 1
ATOM 850 C CA . ARG A 1 103 ? -0.848 -18.619 6.337 1.00 9.75 122 ARG A CA 1
ATOM 851 C C . ARG A 1 103 ? -1.439 -18.348 7.722 1.00 8.54 122 ARG A C 1
ATOM 852 O O . ARG A 1 103 ? -0.798 -17.951 8.677 1.00 9.42 122 ARG A O 1
ATOM 860 N N . LEU A 1 104 ? -2.760 -18.539 7.809 1.00 9.29 123 LEU A N 1
ATOM 861 C CA . LEU A 1 104 ? -3.443 -18.432 9.076 1.00 8.61 123 LEU A CA 1
ATOM 862 C C . LEU A 1 104 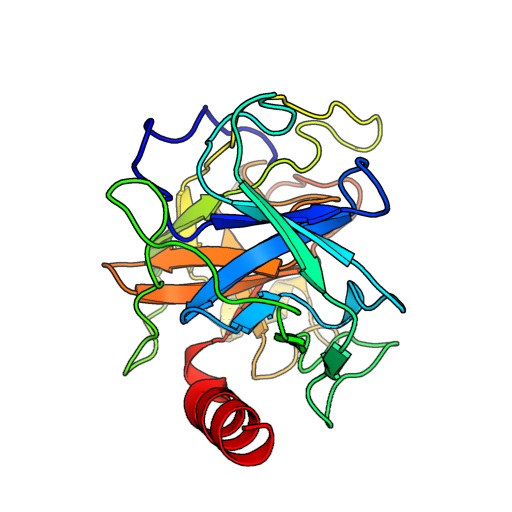? -3.129 -19.646 9.934 1.00 8.55 123 LEU A C 1
ATOM 863 O O . LEU A 1 104 ? -2.841 -20.754 9.442 1.00 10.02 123 LEU A O 1
ATOM 868 N N . PRO A 1 105 ? -3.155 -19.498 11.262 1.00 8.60 124 PRO A N 1
ATOM 869 C CA . PRO A 1 105 ? -2.723 -20.595 12.159 1.00 9.17 124 PRO A CA 1
ATOM 870 C C . PRO A 1 105 ? -3.827 -21.599 12.420 1.00 8.89 124 PRO A C 1
ATOM 871 O O . PRO A 1 105 ? -5.010 -21.276 12.422 1.00 10.36 124 PRO A O 1
ATOM 875 N N . SER A 1 106 ? -3.372 -22.815 12.716 1.00 9.63 125 SER A N 1
ATOM 876 C CA . SER A 1 106 ? -4.179 -23.880 13.280 1.00 11.49 125 SER A CA 1
ATOM 877 C C . SER A 1 106 ? -4.153 -23.904 14.807 1.00 9.55 125 SER A C 1
ATOM 878 O O . SER A 1 106 ? -5.041 -24.503 15.443 1.00 11.60 125 SER A O 1
ATOM 881 N N . ARG A 1 107 ? -3.110 -23.315 15.379 1.00 9.19 127 ARG A N 1
ATOM 882 C CA . ARG A 1 107 ? -2.789 -23.467 16.788 1.00 9.51 127 ARG A CA 1
ATOM 883 C C . ARG A 1 107 ? -2.139 -22.153 17.281 1.00 9.03 127 ARG A C 1
ATOM 884 O O . ARG A 1 107 ? -1.710 -21.325 16.481 1.00 9.61 127 ARG A O 1
ATOM 892 N N . CYS A 1 108 ? -2.086 -22.012 18.571 1.00 8.92 128 CYS A N 1
ATOM 893 C CA . CYS A 1 108 ? -1.460 -20.888 19.256 1.00 9.02 128 CYS A CA 1
ATOM 894 C C . CYS A 1 108 ? -0.043 -21.206 19.625 1.00 9.67 128 CYS A C 1
ATOM 895 O O . CYS A 1 108 ? 0.189 -22.193 20.355 1.00 12.86 128 CYS A O 1
ATOM 898 N N . GLU A 1 109 ? 0.930 -20.415 19.175 1.00 9.03 129 GLU A N 1
ATOM 899 C CA . GLU A 1 109 ? 2.326 -20.602 19.556 1.00 8.79 129 GLU A CA 1
ATOM 900 C C . GLU A 1 109 ? 2.505 -20.230 21.006 1.00 9.40 129 GLU A C 1
ATOM 901 O O . GLU A 1 109 ? 1.845 -19.316 21.529 1.00 10.94 129 GLU A O 1
ATOM 907 N N . PRO A 1 110 ? 3.411 -20.942 21.708 1.00 10.21 130 PRO A N 1
ATOM 908 C CA . PRO A 1 110 ? 3.579 -20.732 23.143 1.00 11.12 130 PRO A CA 1
ATOM 909 C C . PRO A 1 110 ? 4.438 -19.533 23.494 1.00 10.19 130 PRO A C 1
ATOM 910 O O . PRO A 1 110 ? 5.213 -19.008 22.716 1.00 10.39 130 PRO A O 1
ATOM 914 N N . PRO A 1 111 ? 4.336 -19.133 24.772 1.00 10.99 132 PRO A N 1
ATOM 915 C CA . PRO A 1 111 ? 5.243 -18.115 25.303 1.00 10.81 132 PRO A CA 1
ATOM 916 C C . PRO A 1 111 ? 6.691 -18.472 25.016 1.00 10.27 132 PRO A C 1
ATOM 917 O O . PRO A 1 111 ? 7.095 -19.654 25.084 1.00 11.85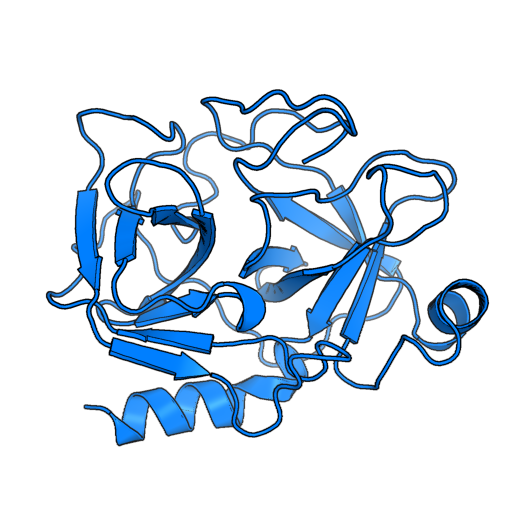 132 PRO A O 1
ATOM 921 N N . GLY A 1 112 ? 7.484 -17.468 24.721 1.00 10.21 133 GLY A N 1
ATOM 922 C CA . GLY A 1 112 ? 8.921 -17.611 24.448 1.00 11.15 133 GLY A CA 1
ATOM 923 C C . GLY A 1 112 ? 9.230 -17.828 22.974 1.00 10.41 133 GLY A C 1
ATOM 924 O O . GLY A 1 112 ? 10.382 -17.769 22.615 1.00 13.85 133 GLY A O 1
ATOM 925 N N . THR A 1 113 ? 8.227 -18.025 22.141 1.00 9.92 134 THR A N 1
ATOM 926 C CA . THR A 1 113 ? 8.471 -18.209 20.696 1.00 9.95 134 THR A CA 1
ATOM 927 C C . THR A 1 113 ? 8.993 -16.908 20.103 1.00 9.61 134 THR A C 1
ATOM 928 O O . THR A 1 113 ? 8.467 -15.828 20.420 1.00 9.89 134 THR A O 1
ATOM 932 N N . THR A 1 114 ? 9.984 -17.002 19.230 1.00 11.47 135 THR A N 1
ATOM 933 C CA . THR A 1 114 ? 10.459 -15.833 18.501 1.00 10.78 135 THR A CA 1
ATOM 934 C C . THR A 1 114 ? 9.609 -15.623 17.253 1.00 9.92 135 THR A C 1
ATOM 935 O O . THR A 1 114 ? 9.320 -16.575 16.517 1.00 11.73 135 THR A O 1
ATOM 939 N N . CYS A 1 115 ? 9.277 -14.357 17.048 1.00 8.96 136 CYS A N 1
ATOM 940 C CA . CYS A 1 115 ? 8.360 -13.896 15.991 1.00 8.29 136 CYS A CA 1
ATOM 941 C C . CYS A 1 115 ? 8.918 -12.654 15.322 1.00 8.72 136 CYS A C 1
ATOM 942 O O . CYS A 1 115 ? 9.838 -12.025 15.847 1.00 10.14 136 CYS A O 1
ATOM 945 N N . THR A 1 116 ? 8.345 -12.305 14.177 1.00 8.11 137 THR A N 1
ATOM 946 C CA . THR A 1 116 ? 8.728 -11.087 13.468 1.00 8.31 137 THR A CA 1
ATOM 947 C C . THR A 1 116 ? 7.475 -10.240 13.262 1.00 7.81 137 THR A C 1
ATOM 948 O O . THR A 1 116 ? 6.462 -10.741 12.769 1.00 8.41 137 THR A O 1
ATOM 952 N N . VAL A 1 117 ? 7.570 -8.973 13.621 1.00 8.00 138 VAL A N 1
ATOM 953 C CA . VAL A 1 117 ? 6.511 -7.981 13.360 1.00 7.70 138 VAL A CA 1
ATOM 954 C C . VAL A 1 117 ? 7.028 -6.969 12.349 1.00 7.48 138 VAL A C 1
ATOM 955 O O . VAL A 1 117 ? 8.196 -6.608 12.351 1.00 8.89 138 VAL A O 1
ATOM 959 N N . SER A 1 118 ? 6.136 -6.550 11.443 1.00 8.43 139 SER A N 1
ATOM 960 C CA . SER A 1 118 ? 6.522 -5.651 10.324 1.00 8.42 139 SER A CA 1
ATOM 961 C C . SER A 1 118 ? 5.531 -4.536 10.145 1.00 7.95 139 SER A C 1
ATOM 962 O O . SER A 1 118 ? 4.338 -4.650 10.432 1.00 8.38 139 SER A O 1
ATOM 965 N N . GLY A 1 119 ? 6.033 -3.435 9.562 1.00 7.85 140 GLY A N 1
ATOM 966 C CA . GLY A 1 119 ? 5.187 -2.339 9.221 1.00 7.97 140 GLY A CA 1
ATOM 967 C C . GLY A 1 119 ? 5.939 -1.119 8.718 1.00 7.55 140 GLY A C 1
ATOM 968 O O . GLY A 1 119 ? 7.175 -1.057 8.751 1.00 8.40 140 GLY A O 1
ATOM 969 N N . TRP A 1 120 ? 5.168 -0.153 8.241 1.00 8.12 141 TRP A N 1
ATOM 970 C CA . TRP A 1 120 ? 5.622 1.146 7.766 1.00 7.97 141 TRP A CA 1
ATOM 971 C C . TRP A 1 120 ? 5.326 2.239 8.764 1.00 8.83 141 TRP A C 1
ATOM 972 O O . TRP A 1 120 ? 5.397 3.426 8.410 1.00 9.61 141 TRP A O 1
ATOM 983 N N . GLY A 1 121 ? 4.992 1.896 9.992 1.00 8.66 142 GLY A N 1
ATOM 984 C CA . GLY A 1 121 ? 4.725 2.907 10.990 1.00 9.45 142 GLY A CA 1
ATOM 985 C C . GLY A 1 121 ? 5.998 3.650 11.372 1.00 10.28 142 GLY A C 1
ATOM 986 O O . GLY A 1 121 ? 7.123 3.344 10.937 1.00 10.38 142 GLY A O 1
ATOM 987 N N . THR A 1 122 ? 5.804 4.630 12.245 1.00 10.82 143 THR A N 1
ATOM 988 C CA . THR A 1 122 ? 6.921 5.489 12.643 1.00 11.77 143 THR A CA 1
ATOM 989 C C . THR A 1 122 ? 8.002 4.676 13.304 1.00 11.56 143 THR A C 1
ATOM 990 O O . THR A 1 122 ? 7.745 3.704 14.012 1.00 11.68 143 THR A O 1
ATOM 994 N N . THR A 1 123 ? 9.264 5.105 13.029 1.00 13.23 144 THR A N 1
ATOM 995 C CA . THR A 1 123 ? 10.420 4.473 13.621 1.00 12.69 144 THR A CA 1
ATOM 996 C C . THR A 1 123 ? 10.961 5.242 14.831 1.00 13.89 144 THR A C 1
ATOM 997 O O . THR A 1 123 ? 11.935 4.820 15.491 1.00 15.42 144 THR A O 1
ATOM 1001 N N . THR A 1 124 ? 10.313 6.377 15.127 1.00 13.65 145 THR A N 1
ATOM 1002 C CA . THR A 1 124 ? 10.619 7.230 16.263 1.00 15.47 145 THR A CA 1
ATOM 1003 C C . THR A 1 124 ? 9.335 7.622 16.987 1.00 14.33 145 THR A C 1
ATOM 1004 O O . THR A 1 124 ? 8.231 7.640 16.390 1.00 14.92 145 THR A O 1
ATOM 1011 N N . SER A 1 125 ? 9.432 7.979 18.253 1.00 15.58 146 SER A N 1
ATOM 1012 C CA . SER A 1 125 ? 8.279 8.406 19.045 1.00 14.05 146 SER A CA 1
ATOM 1013 C C . SER A 1 125 ? 8.780 9.211 20.214 1.00 16.23 146 SER A C 1
ATOM 1014 O O . SER A 1 125 ? 9.783 8.758 20.847 1.00 19.48 146 SER A O 1
ATOM 1017 N N . PRO A 1 126 ? 8.155 10.298 20.606 1.00 17.63 147 PRO A N 1
ATOM 1018 C CA . PRO A 1 126 ? 6.892 10.816 20.045 1.00 18.43 147 PRO A CA 1
ATOM 1019 C C . PRO A 1 126 ? 7.028 11.572 18.735 1.00 19.46 147 PRO A C 1
ATOM 1020 O O . PRO A 1 126 ? 6.060 11.745 18.024 1.00 23.00 147 PRO A O 1
ATOM 1024 N N . ASP A 1 127 ? 8.203 12.048 18.419 1.00 20.84 148 ASP A N 1
ATOM 1025 C CA . ASP A 1 127 ? 8.371 12.722 17.137 1.00 21.14 148 ASP A CA 1
ATOM 1026 C C . ASP A 1 127 ? 8.478 11.669 16.069 1.00 21.56 148 ASP A C 1
ATOM 1027 O O . ASP A 1 127 ? 9.232 10.684 16.236 1.00 31.53 148 ASP A O 1
ATOM 1032 N N . VAL A 1 128 ? 7.689 11.835 15.008 1.00 21.22 149 VAL A N 1
ATOM 1033 C CA . VAL A 1 128 ? 7.558 10.746 14.039 1.00 19.50 149 VAL A CA 1
ATOM 1034 C C . VAL A 1 128 ? 8.537 10.837 12.877 1.00 19.47 149 VAL A C 1
ATOM 1035 O O . VAL A 1 128 ? 9.068 11.857 12.479 1.00 22.44 149 VAL A O 1
ATOM 1039 N N . THR A 1 129 ? 8.833 9.691 12.338 1.00 17.04 150 THR A N 1
ATOM 1040 C CA . THR A 1 129 ? 9.663 9.444 11.213 1.00 15.99 150 THR A CA 1
ATOM 1041 C C . THR A 1 129 ? 9.083 8.258 10.458 1.00 14.65 150 THR A C 1
ATOM 1042 O O . THR A 1 129 ? 9.140 7.160 10.982 1.00 14.98 150 THR A O 1
ATOM 1049 N N . PHE A 1 130 ? 8.546 8.446 9.276 1.00 14.63 151 PHE A N 1
ATOM 1050 C CA . PHE A 1 130 ? 7.861 7.366 8.544 1.00 14.82 151 PHE A CA 1
ATOM 1051 C C . PHE A 1 130 ? 8.784 6.875 7.449 1.00 15.15 151 PHE A C 1
ATOM 1052 O O . PHE A 1 130 ? 9.229 7.617 6.565 1.00 19.53 151 PHE A O 1
ATOM 1060 N N . PRO A 1 131 ? 9.074 5.567 7.497 1.00 12.85 152 PRO A N 1
ATOM 1061 C CA . PRO A 1 131 ? 9.996 4.961 6.523 1.00 13.67 152 PRO A CA 1
ATOM 1062 C C . PRO A 1 131 ? 9.371 4.616 5.182 1.00 12.96 152 PRO A C 1
ATOM 1063 O O . PRO A 1 131 ? 8.196 4.357 5.081 1.00 15.33 152 PRO A O 1
ATOM 1067 N N . SER A 1 132 ? 10.213 4.605 4.137 1.00 15.22 153 SER A N 1
ATOM 1068 C CA . SER A 1 132 ? 9.776 4.102 2.857 1.00 18.08 153 SER A CA 1
ATOM 1069 C C . SER A 1 132 ? 9.812 2.594 2.781 1.00 13.09 153 SER A C 1
ATOM 1070 O O . SER A 1 132 ? 8.899 1.953 2.176 1.00 16.25 153 SER A O 1
ATOM 1073 N N . ASP A 1 133 ? 10.776 1.963 3.377 1.00 11.97 154 ASP A N 1
ATOM 1074 C CA . ASP A 1 133 ? 10.850 0.532 3.281 1.00 13.13 154 ASP A CA 1
ATOM 1075 C C . ASP A 1 133 ? 10.185 -0.127 4.484 1.00 10.06 154 ASP A C 1
ATOM 1076 O O . ASP A 1 133 ? 10.263 0.347 5.612 1.00 10.83 154 ASP A O 1
ATOM 1081 N N . LEU A 1 134 ? 9.554 -1.276 4.201 1.00 9.74 155 LEU A N 1
ATOM 1082 C CA . LEU A 1 134 ? 8.920 -2.070 5.244 1.00 9.16 155 LEU A CA 1
ATOM 1083 C C . LEU A 1 134 ? 9.970 -2.455 6.288 1.00 8.94 155 LEU A C 1
ATOM 1084 O O . LEU A 1 134 ? 11.048 -2.972 5.945 1.00 9.82 155 LEU A O 1
ATOM 1089 N N . MET A 1 135 ? 9.675 -2.201 7.566 1.00 9.08 156 MET A N 1
ATOM 1090 C CA A MET A 1 135 ? 10.603 -2.453 8.652 0.53 10.97 156 MET A CA 1
ATOM 1091 C CA B MET A 1 135 ? 10.622 -2.457 8.644 0.47 8.92 156 MET A CA 1
ATOM 1092 C C . MET A 1 135 ? 10.134 -3.656 9.463 1.00 9.63 156 MET A C 1
ATOM 1093 O O . MET A 1 135 ? 8.928 -3.904 9.574 1.00 9.59 156 MET A O 1
ATOM 1102 N N . CYS A 1 136 ? 11.096 -4.400 10.032 1.00 10.35 157 CYS A N 1
ATOM 1103 C CA . CYS A 1 136 ? 10.905 -5.614 10.783 1.00 11.57 157 CYS A CA 1
ATOM 1104 C C A CYS A 1 136 ? 11.665 -5.562 12.092 0.50 11.18 157 CYS A C 1
ATOM 1105 C C B CYS A 1 136 ? 11.662 -5.573 12.090 0.50 10.85 157 CYS A C 1
ATOM 1106 O O A CYS A 1 136 ? 12.795 -5.019 12.173 0.50 12.62 157 CYS A O 1
ATOM 1107 O O B CYS A 1 136 ? 12.799 -5.045 12.094 0.50 11.24 157 CYS A O 1
ATOM 1110 N N A VAL A 1 137 ? 11.092 -6.183 13.121 0.50 11.14 158 VAL A N 1
ATOM 1111 N N B VAL A 1 137 ? 11.087 -6.171 13.125 0.50 11.47 158 VAL A N 1
ATOM 1112 C CA A VAL A 1 137 ? 11.846 -6.498 14.339 0.50 10.25 158 VAL A CA 1
ATOM 1113 C CA B VAL A 1 137 ? 11.844 -6.498 14.338 0.50 10.25 158 VAL A CA 1
ATOM 1114 C C . VAL A 1 137 ? 11.421 -7.853 14.825 1.00 8.53 158 VAL A C 1
ATOM 1115 O O . VAL A 1 137 ? 10.248 -8.261 14.630 1.00 8.69 158 VAL A O 1
ATOM 1119 N N . ASP A 1 138 ? 12.333 -8.577 15.458 1.00 8.80 159 ASP A N 1
ATOM 1120 C CA . ASP A 1 138 ? 12.004 -9.843 16.102 1.00 8.70 159 ASP A CA 1
ATOM 1121 C C . ASP A 1 138 ? 11.728 -9.588 17.579 1.00 8.57 159 ASP A C 1
ATOM 1122 O O . ASP A 1 138 ? 12.425 -8.864 18.275 1.00 9.68 159 ASP A O 1
ATOM 1127 N N . VAL A 1 139 ? 10.644 -10.234 18.038 1.00 8.41 160 VAL A N 1
ATOM 1128 C CA . VAL A 1 139 ? 10.155 -10.134 19.392 1.00 8.64 160 VAL A CA 1
ATOM 1129 C C . VAL A 1 139 ? 9.749 -11.502 19.866 1.00 9.36 160 VAL A C 1
ATOM 1130 O O . VAL A 1 139 ?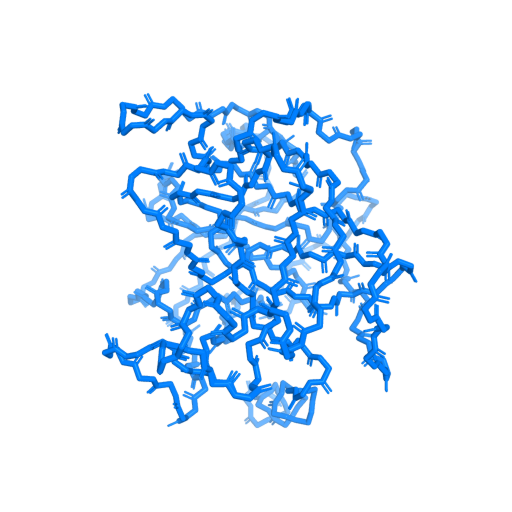 9.505 -12.386 19.030 1.00 11.38 160 VAL A O 1
ATOM 1134 N N . LYS A 1 140 ? 9.693 -11.748 21.156 1.00 9.17 161 LYS A N 1
ATOM 1135 C CA . LYS A 1 140 ? 9.290 -12.994 21.717 1.00 9.25 161 LYS A CA 1
ATOM 1136 C C . LYS A 1 140 ? 7.915 -12.907 22.378 1.00 9.02 161 LYS A C 1
ATOM 1137 O O . LYS A 1 140 ? 7.600 -11.905 23.017 1.00 9.55 161 LYS A O 1
ATOM 1143 N N . LEU A 1 141 ? 7.120 -13.958 22.240 1.00 8.93 162 LEU A N 1
ATOM 1144 C CA . LEU A 1 141 ? 5.815 -13.998 22.906 1.00 8.68 162 LEU A CA 1
ATOM 1145 C C . LEU A 1 141 ? 6.015 -14.024 24.422 1.00 8.74 162 LEU A C 1
ATOM 1146 O O . LEU A 1 141 ? 6.895 -14.727 24.930 1.00 9.70 162 LEU A O 1
ATOM 1151 N N . ILE A 1 142 ? 5.184 -13.301 25.126 1.00 9.13 163 ILE A N 1
ATOM 1152 C CA . ILE A 1 142 ? 5.189 -13.167 26.589 1.00 10.12 163 ILE A CA 1
ATOM 1153 C C . ILE A 1 142 ? 3.916 -13.788 27.134 1.00 10.83 163 ILE A C 1
ATOM 1154 O O . ILE A 1 142 ? 2.849 -13.582 26.583 1.00 12.29 163 ILE A O 1
ATOM 1159 N N . SER A 1 143 ? 4.062 -14.579 28.202 1.00 11.62 164 SER A N 1
ATOM 1160 C CA . SER A 1 143 ? 2.889 -15.235 28.738 1.00 12.73 164 SER A CA 1
ATOM 1161 C C . SER A 1 143 ? 1.855 -14.252 29.281 1.00 11.85 164 SER A C 1
ATOM 1162 O O . SER A 1 143 ? 2.185 -13.164 29.725 1.00 11.98 164 SER A O 1
ATOM 1165 N N . PRO A 1 144 ? 0.581 -14.616 29.279 1.00 12.76 165 PRO A N 1
ATOM 1166 C CA . PRO A 1 144 ? -0.428 -13.748 29.901 1.00 14.48 165 PRO A CA 1
ATOM 1167 C C . PRO A 1 144 ? -0.092 -13.385 31.347 1.00 13.11 165 PRO A C 1
ATOM 1168 O O . PRO A 1 144 ? -0.316 -12.245 31.772 1.00 14.03 165 PRO A O 1
ATOM 1172 N N . GLN A 1 145 ? 0.416 -14.332 32.117 1.00 14.08 166 GLN A N 1
ATOM 1173 C CA . GLN A 1 145 ? 0.671 -14.038 33.525 1.00 15.02 166 GLN A CA 1
ATOM 1174 C C . GLN A 1 145 ? 1.773 -12.977 33.646 1.00 14.47 166 GLN A C 1
ATOM 1175 O O . GLN A 1 145 ? 1.684 -12.118 34.480 1.00 16.42 166 GLN A O 1
ATOM 1181 N N . ASP A 1 146 ? 2.770 -13.091 32.801 1.00 12.60 167 ASP A N 1
ATOM 1182 C CA . ASP A 1 146 ? 3.850 -12.062 32.830 1.00 12.73 167 ASP A CA 1
ATOM 1183 C C . ASP A 1 146 ? 3.333 -10.753 32.310 1.00 11.69 167 ASP A C 1
ATOM 1184 O O . ASP A 1 146 ? 3.596 -9.696 32.876 1.00 13.70 167 ASP A O 1
ATOM 1193 N N . CYS A 1 147 ? 2.532 -10.775 31.257 1.00 10.40 168 CYS A N 1
ATOM 1194 C CA . CYS A 1 147 ? 2.087 -9.537 30.679 1.00 10.17 168 CYS A CA 1
ATOM 1195 C C . CYS A 1 147 ? 1.143 -8.791 31.588 1.00 10.27 168 CYS A C 1
ATOM 1196 O O . CYS A 1 147 ? 1.117 -7.555 31.633 1.00 11.04 168 CYS A O 1
ATOM 1199 N N . THR A 1 148 ? 0.309 -9.545 32.369 1.00 10.87 169 THR A N 1
ATOM 1200 C CA . THR A 1 148 ? -0.626 -8.905 33.276 1.00 12.56 169 THR A CA 1
ATOM 1201 C C . THR A 1 148 ? 0.093 -8.090 34.341 1.00 11.31 169 THR A C 1
ATOM 1202 O O . THR A 1 148 ? -0.441 -7.128 34.858 1.00 11.77 169 THR A O 1
ATOM 1206 N N . LYS A 1 149 ? 1.314 -8.525 34.713 1.00 12.20 170 LYS A N 1
ATOM 1207 C CA . LYS A 1 149 ? 2.041 -7.758 35.707 1.00 12.32 170 LYS A CA 1
ATOM 1208 C C . LYS A 1 149 ? 2.262 -6.305 35.251 1.00 11.61 170 LYS A C 1
ATOM 1209 O O . LYS A 1 149 ? 2.317 -5.406 36.061 1.00 14.26 170 LYS A O 1
ATOM 1215 N N . VAL A 1 150 ? 2.436 -6.126 33.948 1.00 10.77 171 VAL A N 1
ATOM 1216 C CA . VAL A 1 150 ? 2.620 -4.817 33.370 1.00 11.06 171 VAL A CA 1
ATOM 1217 C C . VAL A 1 150 ? 1.288 -4.133 33.150 1.00 9.91 171 VAL A C 1
ATOM 1218 O O . VAL A 1 150 ? 1.074 -2.996 33.592 1.00 10.71 171 VAL A O 1
ATOM 1222 N N . TYR A 1 151 ? 0.343 -4.765 32.430 1.00 9.58 172 TYR A N 1
ATOM 1223 C CA . TYR A 1 151 ? -0.830 -4.077 31.931 1.00 9.65 172 TYR A CA 1
ATOM 1224 C C . TYR A 1 151 ? -2.097 -4.265 32.757 1.00 8.99 172 TYR A C 1
ATOM 1225 O O . TYR A 1 151 ? -3.046 -3.484 32.534 1.00 9.81 172 TYR A O 1
ATOM 1234 N N . LYS A 1 152 ? -2.101 -5.211 33.683 1.00 10.14 173 LYS A N 1
ATOM 1235 C CA . LYS A 1 152 ? -3.213 -5.296 34.634 1.00 10.04 173 LYS A CA 1
ATOM 1236 C C . LYS A 1 152 ? -4.565 -5.304 33.908 1.00 9.78 173 LYS A C 1
ATOM 1237 O O . LYS A 1 152 ? -4.752 -6.111 32.999 1.00 10.52 173 LYS A O 1
ATOM 1243 N N . ASP A 1 153 ? -5.499 -4.416 34.282 1.00 9.92 174 ASP A N 1
ATOM 1244 C CA . ASP A 1 153 ? -6.853 -4.505 33.731 1.00 10.55 174 ASP A CA 1
ATOM 1245 C C . ASP A 1 153 ? -6.913 -4.136 32.244 1.00 9.92 174 ASP A C 1
ATOM 1246 O O . ASP A 1 153 ? -7.984 -4.391 31.676 1.00 12.09 174 ASP A O 1
ATOM 1254 N N . LEU A 1 154 ? -5.861 -3.577 31.677 1.00 9.59 175 LEU A N 1
ATOM 1255 C CA . LEU A 1 154 ? -5.895 -3.266 30.252 1.00 9.80 175 LEU A CA 1
ATOM 1256 C C . LEU A 1 154 ? -5.860 -4.533 29.391 1.00 9.71 175 LEU A C 1
ATOM 1257 O O . LEU A 1 154 ? -6.195 -4.484 28.211 1.00 10.86 175 LEU A O 1
ATOM 1266 N N . LEU A 1 155 ? -5.403 -5.650 29.926 1.00 9.60 176 LEU A N 1
ATOM 1267 C CA A LEU A 1 155 ? -5.261 -6.832 29.103 0.50 10.88 176 LEU A CA 1
ATOM 1268 C CA B LEU A 1 155 ? -5.187 -6.890 29.186 0.50 10.61 176 LEU A CA 1
ATOM 1269 C C . LEU A 1 155 ? -6.473 -7.719 29.235 1.00 12.49 176 LEU A C 1
ATOM 1270 O O . LEU A 1 155 ? -6.982 -7.927 30.315 1.00 16.48 176 LEU A O 1
ATOM 1279 N N . GLU A 1 156 ? -6.887 -8.202 28.101 1.00 12.94 177 GLU A N 1
ATOM 1280 C CA A GLU A 1 156 ? -8.070 -9.076 28.114 0.50 17.90 177 GLU A CA 1
ATOM 1281 C CA B GLU A 1 156 ? -7.944 -9.149 27.819 0.50 18.42 177 GLU A CA 1
ATOM 1282 C C A GLU A 1 156 ? -7.617 -10.316 27.361 0.50 18.58 177 GLU A C 1
ATOM 1283 C C B GLU A 1 156 ? -7.491 -10.469 27.208 0.50 20.77 177 GLU A C 1
ATOM 1284 O O A GLU A 1 156 ? -6.552 -10.267 26.723 0.50 20.87 177 GLU A O 1
ATOM 1285 O O B GLU A 1 156 ? -6.408 -10.655 26.659 0.50 15.66 177 GLU A O 1
ATOM 1296 N N A ASN A 1 157 ? -8.274 -11.431 27.371 0.50 27.93 178 ASN A N 1
ATOM 1297 N N B ASN A 1 157 ? -8.362 -11.482 27.241 0.50 30.02 178 ASN A N 1
ATOM 1298 C CA A ASN A 1 157 ? -7.922 -12.777 26.966 0.50 29.64 178 ASN A CA 1
ATOM 1299 C CA B ASN A 1 157 ? -7.980 -12.856 26.970 0.50 28.41 178 ASN A CA 1
ATOM 1300 C C A ASN A 1 157 ? -7.369 -13.112 25.597 0.50 25.70 178 ASN A C 1
ATOM 1301 C C B ASN A 1 157 ? -7.400 -13.186 25.624 0.50 27.82 178 ASN A C 1
ATOM 1302 O O . ASN A 1 157 ? -6.546 -14.018 25.331 1.00 44.72 178 ASN A O 1
ATOM 1308 N N A SER A 1 158 ? -7.884 -12.399 24.631 0.50 23.55 179 SER A N 1
ATOM 1309 N N B SER A 1 158 ? -7.966 -12.484 24.677 0.50 25.15 179 SER A N 1
ATOM 1310 C CA A SER A 1 158 ? -7.486 -12.614 23.235 0.50 16.63 179 SER A CA 1
ATOM 1311 C CA B SER A 1 158 ? -7.499 -12.610 23.287 0.50 18.34 179 SER A CA 1
ATOM 1312 C C . SER A 1 158 ? -6.460 -11.609 22.779 1.00 10.49 179 SER A C 1
ATOM 1313 O O . SER A 1 158 ? -6.265 -11.445 21.558 1.00 10.55 179 SER A O 1
ATOM 1316 N N . MET A 1 159 ? -5.810 -10.941 23.695 1.00 9.10 180 MET A N 1
ATOM 1317 C CA . MET A 1 159 ? -4.640 -10.086 23.468 1.00 8.84 180 MET A CA 1
ATOM 1318 C C . MET A 1 159 ? -3.397 -10.959 23.746 1.00 8.73 180 MET A C 1
ATOM 1319 O O . MET A 1 159 ? -3.386 -11.735 24.694 1.00 13.04 180 MET A O 1
ATOM 1324 N N . LEU A 1 160 ? -2.401 -10.798 22.908 1.00 8.15 181 LEU A N 1
ATOM 1325 C CA . LEU A 1 160 ? -1.114 -11.494 22.982 1.00 8.14 181 LEU A CA 1
ATOM 1326 C C . LEU A 1 160 ? -0.031 -10.453 23.116 1.00 8.12 181 LEU A C 1
ATOM 1327 O O . LEU A 1 160 ? 0.060 -9.519 22.291 1.00 8.79 181 LEU A O 1
ATOM 1332 N N . CYS A 1 161 ? 0.846 -10.589 24.100 1.00 8.37 182 CYS A N 1
ATOM 1333 C CA . CYS A 1 161 ? 1.953 -9.673 24.308 1.00 7.89 182 CYS A CA 1
ATOM 1334 C C . CYS A 1 161 ? 3.245 -10.203 23.683 1.00 7.62 182 CYS A C 1
ATOM 1335 O O . CYS A 1 161 ? 3.478 -11.414 23.696 1.00 8.16 182 CYS A O 1
ATOM 1338 N N . ALA A 1 162 ? 4.091 -9.298 23.218 1.00 7.83 183 ALA A N 1
ATOM 1339 C CA . ALA A 1 162 ? 5.394 -9.715 22.683 1.00 8.12 183 ALA A CA 1
ATOM 1340 C C . ALA A 1 162 ? 6.381 -8.573 22.815 1.00 8.34 183 ALA A C 1
ATOM 1341 O O . ALA A 1 162 ? 6.014 -7.405 22.678 1.00 9.37 183 ALA A O 1
ATOM 1343 N N . GLY A 1 163 ? 7.630 -8.907 23.035 1.00 8.74 184 GLY A N 1
ATOM 1344 C CA . GLY A 1 163 ? 8.688 -7.924 23.150 1.00 9.51 184 GLY A CA 1
ATOM 1345 C C . GLY A 1 163 ? 10.027 -8.603 23.412 1.00 9.71 184 GLY A C 1
ATOM 1346 O O . GLY A 1 163 ? 10.104 -9.835 23.395 1.00 10.26 184 GLY A O 1
ATOM 1347 N N . ILE A 1 164 ? 11.028 -7.779 23.650 1.00 10.10 185 ILE A N 1
ATOM 1348 C CA . ILE A 1 164 ? 12.392 -8.233 23.994 1.00 10.49 185 ILE A CA 1
ATOM 1349 C C . ILE A 1 164 ? 12.728 -7.541 25.321 1.00 11.74 185 ILE A C 1
ATOM 1350 O O . ILE A 1 164 ? 12.521 -6.321 25.450 1.00 12.10 185 ILE A O 1
ATOM 1355 N N . PRO A 1 165 ? 13.225 -8.293 26.332 1.00 13.46 186 PRO A N 1
ATOM 1356 C CA . PRO A 1 165 ? 13.526 -7.659 27.628 1.00 14.97 186 PRO A CA 1
ATOM 1357 C C . PRO A 1 165 ? 14.477 -6.497 27.427 1.00 14.02 186 PRO A C 1
ATOM 1358 O O . PRO A 1 165 ? 15.436 -6.580 26.726 1.00 15.49 186 PRO A O 1
ATOM 1362 N N . ASP A 1 166 A 14.215 -5.386 28.057 1.00 14.64 186 ASP A N 1
ATOM 1363 C CA . ASP A 1 166 A 15.052 -4.245 28.245 1.00 16.60 186 ASP A CA 1
ATOM 1364 C C . ASP A 1 166 A 15.292 -3.592 26.905 1.00 16.84 186 ASP A C 1
ATOM 1365 O O . ASP A 1 166 A 16.293 -2.894 26.726 1.00 23.06 186 ASP A O 1
ATOM 1370 N N . SER A 1 167 B 14.383 -3.780 25.953 1.00 14.84 186 SER A N 1
ATOM 1371 C CA . SER A 1 167 B 14.592 -3.319 24.594 1.00 12.95 186 SER A CA 1
ATOM 1372 C C . SER A 1 167 B 13.488 -2.376 24.130 1.00 12.56 186 SER A C 1
ATOM 1373 O O . SER A 1 167 B 12.290 -2.588 24.445 1.00 13.55 186 SER A O 1
ATOM 1376 N N . LYS A 1 168 ? 13.858 -1.398 23.321 1.00 12.13 187 LYS A N 1
ATOM 1377 C CA . LYS A 1 168 ? 12.925 -0.528 22.638 1.00 12.14 187 LYS A CA 1
ATOM 1378 C C . LYS A 1 168 ? 12.232 -1.158 21.456 1.00 11.87 187 LYS A C 1
ATOM 1379 O O . LYS A 1 16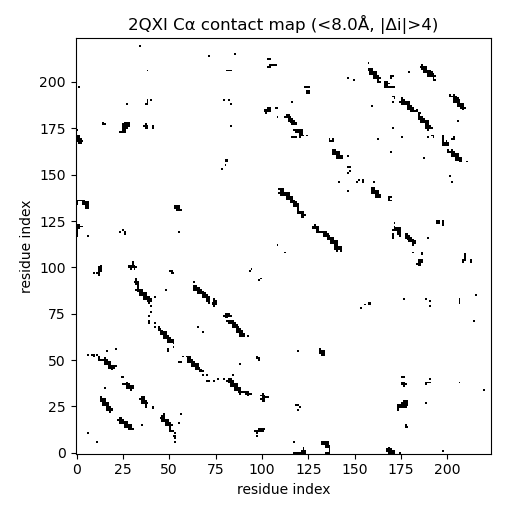8 ? 11.295 -0.558 20.908 1.00 12.22 187 LYS A O 1
ATOM 1385 N N . LYS A 1 169 ? 12.684 -2.326 21.001 1.00 11.83 188 LYS A N 1
ATOM 1386 C CA . LYS A 1 169 ? 12.106 -2.950 19.800 1.00 11.21 188 LYS A CA 1
ATOM 1387 C C . LYS A 1 169 ? 10.626 -3.180 19.943 1.00 10.25 188 LYS A C 1
ATOM 1388 O O . LYS A 1 169 ? 10.138 -3.815 20.866 1.00 11.24 188 LYS A O 1
ATOM 1394 N N . ASN A 1 170 ? 9.832 -2.616 19.009 1.00 10.12 189 ASN A N 1
ATOM 1395 C CA . ASN A 1 170 ? 8.378 -2.649 19.201 1.00 9.58 189 ASN A CA 1
ATOM 1396 C C . ASN A 1 170 ? 7.662 -2.066 18.013 1.00 9.89 189 ASN A C 1
ATOM 1397 O O . ASN A 1 170 ? 8.268 -1.532 17.081 1.00 12.65 189 ASN A O 1
ATOM 1402 N N . ALA A 1 171 ? 6.340 -2.113 17.949 1.00 10.25 190 ALA A N 1
ATOM 1403 C CA . ALA A 1 171 ? 5.454 -1.526 17.078 1.00 9.17 190 ALA A CA 1
ATOM 1404 C C . ALA A 1 171 ? 5.143 -0.112 17.533 1.00 9.41 190 ALA A C 1
ATOM 1405 O O . ALA A 1 171 ? 5.371 0.254 18.710 1.00 10.41 190 ALA A O 1
ATOM 1407 N N . CYS A 1 172 ? 4.630 0.683 16.611 1.00 9.44 191 CYS A N 1
ATOM 1408 C CA . CYS A 1 172 ? 4.241 2.045 16.907 1.00 9.59 191 CYS A CA 1
ATOM 1409 C C . CYS A 1 172 ? 3.166 2.485 15.969 1.00 9.36 191 CYS A C 1
ATOM 1410 O O . CYS A 1 172 ? 2.613 1.733 15.148 1.00 9.14 191 CYS A O 1
ATOM 1413 N N . ASN A 1 173 ? 2.794 3.758 16.037 1.00 10.34 192 ASN A N 1
ATOM 1414 C CA . ASN A 1 173 ? 1.727 4.321 15.239 1.00 10.66 192 ASN A CA 1
ATOM 1415 C C . ASN A 1 173 ? 1.935 4.041 13.747 1.00 9.68 192 ASN A C 1
ATOM 1416 O O . ASN A 1 173 ? 3.026 4.270 13.245 1.00 10.54 192 ASN A O 1
ATOM 1421 N N . GLY A 1 174 ? 0.881 3.603 13.078 1.00 9.56 193 GLY A N 1
ATOM 1422 C CA . GLY A 1 174 ? 0.913 3.250 11.683 1.00 9.26 193 GLY A CA 1
ATOM 1423 C C . GLY A 1 174 ? 1.164 1.767 11.423 1.00 8.36 193 GLY A C 1
ATOM 1424 O O . GLY A 1 174 ? 0.964 1.291 10.321 1.00 8.91 193 GLY A O 1
ATOM 1425 N N . ASP A 1 175 ? 1.594 1.032 12.454 1.00 8.16 194 ASP A N 1
ATOM 1426 C CA . ASP A 1 175 ? 1.863 -0.412 12.343 1.00 7.93 194 ASP A CA 1
ATOM 1427 C C . ASP A 1 175 ? 0.625 -1.279 12.592 1.00 7.15 194 ASP A C 1
ATOM 1428 O O . ASP A 1 175 ? 0.653 -2.459 12.265 1.00 7.36 194 ASP A O 1
ATOM 1433 N N . SER A 1 176 ? -0.434 -0.692 13.154 1.00 7.28 195 SER A N 1
ATOM 1434 C CA . SER A 1 176 ? -1.591 -1.510 13.537 1.00 7.33 195 SER A CA 1
ATOM 1435 C C . SER A 1 176 ? -2.135 -2.316 12.388 1.00 7.06 195 SER A C 1
ATOM 1436 O O . SER A 1 176 ? -2.171 -1.887 11.229 1.00 7.65 195 SER A O 1
ATOM 1439 N N . GLY A 1 177 ? -2.610 -3.523 12.747 1.00 6.92 196 GLY A N 1
ATOM 1440 C CA . GLY A 1 177 ? -3.155 -4.426 11.773 1.00 7.30 196 GLY A CA 1
ATOM 1441 C C . GLY A 1 177 ? -2.147 -5.234 11.028 1.00 7.71 196 GLY A C 1
ATOM 1442 O O . GLY A 1 177 ? -2.487 -6.167 10.313 1.00 9.21 196 GLY A O 1
ATOM 1443 N N . GLY A 1 178 ? -0.851 -4.874 11.150 1.00 8.18 197 GLY A N 1
ATOM 1444 C CA . GLY A 1 178 ? 0.202 -5.616 10.496 1.00 8.74 197 GLY A CA 1
ATOM 1445 C C . GLY A 1 178 ? 0.533 -6.891 11.234 1.00 7.43 197 GLY A C 1
ATOM 1446 O O . GLY A 1 178 ? 0.112 -7.165 12.373 1.00 8.28 197 GLY A O 1
ATOM 1447 N N . PRO A 1 179 ? 1.272 -7.768 10.544 1.00 6.74 198 PRO A N 1
ATOM 1448 C CA . PRO A 1 179 ? 1.470 -9.125 10.996 1.00 7.51 198 PRO A CA 1
ATOM 1449 C C . PRO A 1 179 ? 2.602 -9.320 11.986 1.00 7.50 198 PRO A C 1
ATOM 1450 O O . PRO A 1 179 ? 3.689 -8.764 11.847 1.00 8.40 198 PRO A O 1
ATOM 1454 N N . LEU A 1 180 ? 2.312 -10.187 12.964 1.00 7.01 199 LEU A N 1
ATOM 1455 C CA . LEU A 1 180 ? 3.270 -10.840 13.858 1.00 7.24 199 LEU A CA 1
ATOM 1456 C C . LEU A 1 180 ? 3.264 -12.303 13.439 1.00 7.21 199 LEU A C 1
ATOM 1457 O O . LEU A 1 180 ? 2.252 -13.001 13.635 1.00 7.85 199 LEU A O 1
ATOM 1462 N N . VAL A 1 181 ? 4.347 -12.753 12.824 1.00 7.57 200 VAL A N 1
ATOM 1463 C CA . VAL A 1 181 ? 4.441 -14.121 12.292 1.00 7.64 200 VAL A CA 1
ATOM 1464 C C . VAL A 1 181 ? 5.431 -14.879 13.144 1.00 8.24 200 VAL A C 1
ATOM 1465 O O . VAL A 1 181 ? 6.488 -14.404 13.522 1.00 8.80 200 VAL A O 1
ATOM 1469 N N . CYS A 1 182 ? 5.075 -16.131 13.460 1.00 8.55 201 CYS A N 1
ATOM 1470 C CA . CYS A 1 182 ? 5.907 -16.982 14.294 1.00 9.69 201 CYS A CA 1
ATOM 1471 C C . CYS A 1 182 ? 5.922 -18.355 13.687 1.00 9.93 201 CYS A C 1
ATOM 1472 O O . CYS A 1 182 ? 4.849 -18.928 13.497 1.00 11.15 201 CYS A O 1
ATOM 1475 N N . ARG A 1 183 ? 7.095 -18.943 13.408 1.00 12.07 202 ARG A N 1
ATOM 1476 C CA . ARG A 1 183 ? 7.169 -20.314 12.933 1.00 12.29 202 ARG A CA 1
ATOM 1477 C C . ARG A 1 183 ? 6.233 -20.563 11.755 1.00 12.19 202 ARG A C 1
ATOM 1478 O O . ARG A 1 183 ? 5.562 -21.560 11.648 1.00 15.04 202 ARG A O 1
ATOM 1486 N N . GLY A 1 184 ? 6.163 -19.597 10.859 1.00 12.01 203 GLY A N 1
ATOM 1487 C CA . GLY A 1 184 ? 5.396 -19.826 9.628 1.00 13.16 203 GLY A CA 1
ATOM 1488 C C . GLY A 1 184 ? 3.929 -19.511 9.663 1.00 11.22 203 GLY A C 1
ATOM 1489 O O . GLY A 1 184 ? 3.296 -19.651 8.609 1.00 13.39 203 GLY A O 1
ATOM 1490 N N . THR A 1 185 ? 3.372 -19.069 10.783 1.00 9.74 208 THR A N 1
ATOM 1491 C CA . THR A 1 185 ? 1.954 -18.712 10.776 1.00 9.05 208 THR A CA 1
ATOM 1492 C C . THR A 1 185 ? 1.750 -17.327 11.354 1.00 8.54 208 THR A C 1
ATOM 1493 O O . THR A 1 185 ? 2.543 -16.792 12.132 1.00 8.83 208 THR A O 1
ATOM 1497 N N . LEU A 1 186 ? 0.634 -16.727 10.960 1.00 8.42 209 LEU A N 1
ATOM 1498 C CA . LEU A 1 186 ? 0.193 -15.450 11.512 1.00 7.89 209 LEU A CA 1
ATOM 1499 C C . LEU A 1 186 ? -0.332 -15.665 12.922 1.00 7.70 209 LEU A C 1
ATOM 1500 O O . LEU A 1 186 ? -1.389 -16.250 13.130 1.00 11.54 209 LEU A O 1
ATOM 1505 N N . GLN A 1 187 ? 0.372 -15.156 13.912 1.00 7.42 210 GLN A N 1
ATOM 1506 C CA . GLN A 1 187 ? -0.055 -15.288 15.314 1.00 7.39 210 GLN A CA 1
ATOM 1507 C C . GLN A 1 187 ? -0.663 -14.019 15.879 1.00 6.91 210 GLN A C 1
ATOM 1508 O O . GLN A 1 187 ? -1.428 -14.085 16.820 1.00 7.83 210 GLN A O 1
ATOM 1514 N N . GLY A 1 188 ? -0.324 -12.857 15.332 1.00 7.44 211 GLY A N 1
ATOM 1515 C CA . GLY A 1 188 ? -0.838 -11.636 15.867 1.00 7.26 211 GLY A CA 1
ATOM 1516 C C . GLY A 1 188 ? -1.087 -10.599 14.802 1.00 6.81 211 GLY A C 1
ATOM 1517 O O . GLY A 1 188 ? -0.484 -10.624 13.732 1.00 7.02 211 GLY A O 1
ATOM 15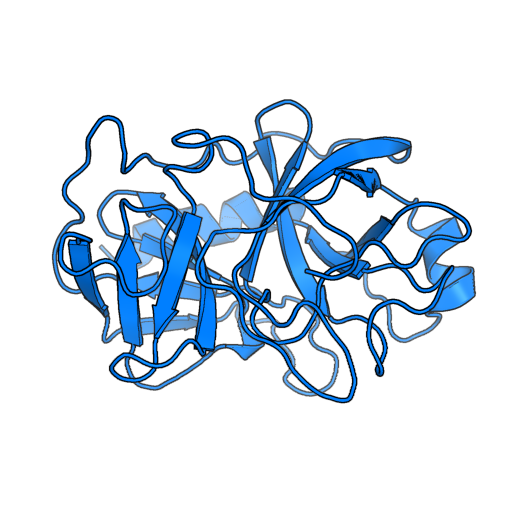18 N N . LEU A 1 189 ? -1.973 -9.634 15.155 1.00 7.00 212 LEU A N 1
ATOM 1519 C CA . LEU A 1 189 ? -2.112 -8.368 14.446 1.00 6.92 212 LEU A CA 1
ATOM 1520 C C . LEU A 1 189 ? -1.752 -7.274 15.409 1.00 6.52 212 LEU A C 1
ATOM 1521 O O . LEU A 1 189 ? -2.227 -7.242 16.525 1.00 7.04 212 LEU A O 1
ATOM 1526 N N . VAL A 1 190 ? -0.907 -6.311 14.977 1.00 6.66 213 VAL A N 1
ATOM 1527 C CA . VAL A 1 190 ? -0.531 -5.220 15.870 1.00 7.00 213 VAL A CA 1
ATOM 1528 C C . VAL A 1 190 ? -1.779 -4.515 16.354 1.00 6.38 213 VAL A C 1
ATOM 1529 O O . VAL A 1 190 ? -2.617 -4.092 15.538 1.00 7.16 213 VAL A O 1
ATOM 1533 N N . SER A 1 191 ? -1.899 -4.302 17.666 1.00 6.66 214 SER A N 1
ATOM 1534 C CA . SER A 1 191 ? -3.064 -3.600 18.214 1.00 6.86 214 SER A CA 1
ATOM 1535 C C . SER A 1 191 ? -2.686 -2.338 19.008 1.00 6.91 214 SER A C 1
ATOM 1536 O O . SER A 1 191 ? -3.143 -1.261 18.610 1.00 7.57 214 SER A O 1
ATOM 1539 N N . TRP A 1 192 ? -1.898 -2.450 20.061 1.00 7.23 215 TRP A N 1
ATOM 1540 C CA . TRP A 1 192 ? -1.627 -1.296 20.896 1.00 7.41 215 TRP A CA 1
ATOM 1541 C C . TRP A 1 192 ? -0.337 -1.495 21.697 1.00 7.20 215 TRP A C 1
ATOM 1542 O O . TRP A 1 192 ? 0.245 -2.570 21.731 1.00 7.94 215 TRP A O 1
ATOM 1553 N N . GLY A 1 193 ? 0.101 -0.421 22.319 1.00 7.86 216 GLY A N 1
ATOM 1554 C CA . GLY A 1 193 ? 1.267 -0.413 23.219 1.00 8.16 216 GLY A CA 1
ATOM 1555 C C . GLY A 1 193 ? 1.232 0.832 24.046 1.00 8.30 216 GLY A C 1
ATOM 1556 O O . GLY A 1 193 ? 0.167 1.462 24.156 1.00 10.00 216 GLY A O 1
ATOM 1557 N N . THR A 1 194 ? 2.329 1.215 24.632 1.00 10.30 217 THR A N 1
ATOM 1558 C CA . THR A 1 194 ? 2.372 2.445 25.410 1.00 11.04 217 THR A CA 1
ATOM 1559 C C . THR A 1 194 ? 2.973 3.548 24.536 1.00 11.24 217 THR A C 1
ATOM 1560 O O . THR A 1 194 ? 3.593 3.319 23.509 1.00 10.98 217 THR A O 1
ATOM 1564 N N . PHE A 1 195 ? 2.751 4.755 25.013 1.00 12.69 218 PHE A N 1
ATOM 1565 C CA . PHE A 1 195 ? 3.080 6.006 24.355 1.00 12.35 218 PHE A CA 1
ATOM 1566 C C . PHE A 1 195 ? 3.925 6.872 25.285 1.00 12.20 218 PHE A C 1
ATOM 1567 O O . PHE A 1 195 ? 3.503 7.102 26.411 1.00 13.42 218 PHE A O 1
ATOM 1575 N N . PRO A 1 196 ? 5.067 7.373 24.873 1.00 13.05 219 PRO A N 1
ATOM 1576 C CA . PRO A 1 196 ? 5.709 7.125 23.582 1.00 13.45 219 PRO A CA 1
ATOM 1577 C C . PRO A 1 196 ? 6.095 5.661 23.367 1.00 12.39 219 PRO A C 1
ATOM 1578 O O . PRO A 1 196 ? 6.197 4.902 24.346 1.00 13.17 219 PRO A O 1
ATOM 1585 N N . CYS A 1 197 ? 6.144 5.274 22.120 1.00 11.58 220 CYS A N 1
ATOM 1586 C CA . CYS A 1 197 ? 6.475 3.902 21.791 1.00 11.97 220 CYS A CA 1
ATOM 1587 C C . CYS A 1 197 ? 7.889 3.546 22.215 1.00 11.90 220 CYS A C 1
ATOM 1588 O O . CYS A 1 197 ? 8.760 4.396 22.397 1.00 13.20 220 CYS A O 1
ATOM 1591 N N . GLY A 1 198 A 8.111 2.240 22.287 1.00 11.68 220 GLY A N 1
ATOM 1592 C CA . GLY A 1 198 A 9.492 1.769 22.516 1.00 13.14 220 GLY A CA 1
ATOM 1593 C C . GLY A 1 198 A 9.986 1.906 23.908 1.00 13.13 220 GLY A C 1
ATOM 1594 O O . GLY A 1 198 A 11.204 1.930 24.098 1.00 14.31 220 GLY A O 1
ATOM 1595 N N . GLN A 1 199 ? 9.103 1.927 24.908 1.00 12.19 221 GLN A N 1
ATOM 1596 C CA . GLN A 1 199 ? 9.581 1.951 26.314 1.00 12.48 221 GLN A CA 1
ATOM 1597 C C . GLN A 1 199 ? 10.047 0.565 26.676 1.00 12.57 221 GLN A C 1
ATOM 1598 O O . GLN A 1 199 ? 9.278 -0.410 26.528 1.00 11.82 221 GLN A O 1
ATOM 1604 N N . PRO A 1 200 ? 11.265 0.406 27.136 1.00 13.02 222 PRO A N 1
ATOM 1605 C CA . PRO A 1 200 ? 11.737 -0.930 27.510 1.00 13.37 222 PRO A CA 1
ATOM 1606 C C . PRO A 1 200 ? 10.799 -1.538 28.557 1.00 12.57 222 PRO A C 1
ATOM 1607 O O . PRO A 1 200 ? 10.354 -0.918 29.528 1.00 14.98 222 PRO A O 1
ATOM 1611 N N . ASN A 1 201 ? 10.478 -2.777 28.350 1.00 13.73 223 ASN A N 1
ATOM 1612 C CA . ASN A 1 201 ? 9.697 -3.601 29.236 1.00 12.63 223 ASN A CA 1
ATOM 1613 C C . ASN A 1 201 ? 8.215 -3.311 29.192 1.00 12.44 223 ASN A C 1
ATOM 1614 O O . ASN A 1 201 ? 7.452 -3.901 29.979 1.00 14.37 223 ASN A O 1
ATOM 1619 N N . ASP A 1 202 ? 7.769 -2.483 28.259 1.00 11.47 224 ASP A N 1
ATOM 1620 C CA . ASP A 1 202 ? 6.334 -2.360 27.957 1.00 11.42 224 ASP A CA 1
ATOM 1621 C C . ASP A 1 202 ? 6.044 -3.1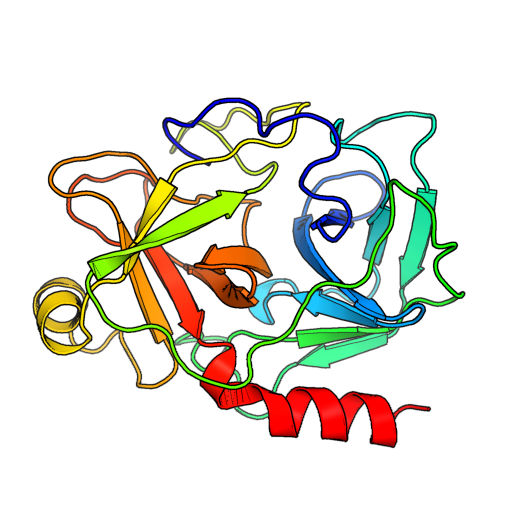62 26.708 1.00 10.56 224 ASP A C 1
ATOM 1622 O O . ASP A 1 202 ? 6.415 -2.728 25.592 1.00 11.27 224 ASP A O 1
ATOM 1627 N N . PRO A 1 203 ? 5.455 -4.348 26.813 1.00 9.41 225 PRO A N 1
ATOM 1628 C CA . PRO A 1 203 ? 5.246 -5.181 25.620 1.00 9.19 225 PRO A CA 1
ATOM 1629 C C . PRO A 1 203 ? 4.380 -4.517 24.583 1.00 9.01 225 PRO A C 1
ATOM 1630 O O . PRO A 1 203 ? 3.496 -3.701 24.874 1.00 9.51 225 PRO A O 1
ATOM 1634 N N . GLY A 1 204 ? 4.590 -4.906 23.308 1.00 8.18 226 GLY A N 1
ATOM 1635 C CA . GLY A 1 204 ? 3.544 -4.685 22.324 1.00 7.91 226 GLY A CA 1
ATOM 1636 C C . GLY A 1 204 ? 2.413 -5.621 22.528 1.00 7.02 226 GLY A C 1
ATOM 1637 O O . GLY A 1 204 ? 2.612 -6.736 22.976 1.00 7.94 226 GLY A O 1
ATOM 1638 N N . VAL A 1 205 ? 1.217 -5.166 22.200 1.00 6.96 227 VAL A N 1
ATOM 1639 C CA . VAL A 1 205 ? -0.008 -5.972 22.372 1.00 7.26 227 VAL A CA 1
ATOM 1640 C C . VAL A 1 205 ? -0.653 -6.157 21.019 1.00 6.85 227 VAL A C 1
ATOM 1641 O O . VAL A 1 205 ? -0.807 -5.244 20.219 1.00 7.35 227 VAL A O 1
ATOM 1645 N N . TYR A 1 206 ? -1.018 -7.427 20.760 1.00 7.11 228 TYR A N 1
ATOM 1646 C CA . TYR A 1 206 ? -1.465 -7.935 19.495 1.00 6.79 228 TYR A CA 1
ATOM 1647 C C . TYR A 1 206 ? -2.798 -8.646 19.659 1.00 7.12 228 TYR A C 1
ATOM 1648 O O . TYR A 1 206 ? -3.067 -9.252 20.699 1.00 8.28 228 TYR A O 1
ATOM 1657 N N . THR A 1 207 ? -3.625 -8.614 18.624 1.00 6.88 229 THR A N 1
ATOM 1658 C CA . THR A 1 207 ? -4.782 -9.487 18.588 1.00 7.17 229 THR A CA 1
ATOM 1659 C C . THR A 1 207 ? -4.297 -10.901 18.315 1.00 6.91 229 THR A C 1
ATOM 1660 O O . THR A 1 207 ? -3.577 -11.131 17.355 1.00 7.68 229 THR A O 1
ATOM 1664 N N . GLN A 1 208 ? -4.703 -11.854 19.171 1.00 7.15 230 GLN A N 1
ATOM 1665 C CA . GLN A 1 208 ? -4.208 -13.219 19.072 1.00 7.47 230 GLN A CA 1
ATOM 1666 C C . GLN A 1 208 ? -4.998 -13.985 18.040 1.00 7.17 230 GLN A C 1
ATOM 1667 O O . GLN A 1 208 ? -6.121 -14.467 18.316 1.00 7.81 230 GLN A O 1
ATOM 1673 N N . VAL A 1 209 ? -4.466 -14.115 16.859 1.00 7.60 231 VAL A N 1
ATOM 1674 C CA . VAL A 1 209 ? -5.198 -14.627 15.689 1.00 7.29 231 VAL A CA 1
ATOM 1675 C C . VAL A 1 209 ? -5.736 -16.041 15.884 1.00 7.84 231 VAL A C 1
ATOM 1676 O O . VAL A 1 209 ? -6.814 -16.330 15.372 1.00 8.44 231 VAL A O 1
ATOM 1680 N N . CYS A 1 210 ? -5.020 -16.884 16.623 1.00 8.22 232 CYS A N 1
ATOM 1681 C CA . CYS A 1 210 ? -5.464 -18.249 16.844 1.00 9.24 232 CYS A CA 1
ATOM 1682 C C . CYS A 1 210 ? -6.768 -18.332 17.644 1.00 9.58 232 CYS A C 1
ATOM 1683 O O . CYS A 1 210 ? -7.296 -19.473 17.741 1.00 11.70 232 CYS A O 1
ATOM 1686 N N . LYS A 1 211 ? -7.285 -17.260 18.185 1.00 8.72 233 LYS A N 1
ATOM 1687 C CA . LYS A 1 211 ? -8.566 -17.214 18.855 1.00 8.91 233 LYS A CA 1
ATOM 1688 C C . LYS A 1 211 ? -9.712 -16.779 17.949 1.00 9.43 233 LYS A C 1
ATOM 1689 O O . LYS A 1 211 ? -10.856 -16.772 18.389 1.00 13.76 233 LYS A O 1
ATOM 1695 N N . PHE A 1 212 ? -9.420 -16.394 16.718 1.00 9.27 234 PHE A N 1
ATOM 1696 C CA . PHE A 1 212 ? -10.410 -15.763 15.838 1.00 9.78 234 PHE A CA 1
ATOM 1697 C C . PHE A 1 212 ? -10.569 -16.425 14.489 1.00 9.81 234 PHE A C 1
ATOM 1698 O O . PHE A 1 212 ? -11.288 -15.893 13.630 1.00 10.88 234 PHE A O 1
ATOM 1706 N N . THR A 1 213 ? -10.007 -17.580 14.259 1.00 10.72 235 THR A N 1
ATOM 1707 C CA . THR A 1 213 ? -10.045 -18.160 12.898 1.00 12.38 235 THR A CA 1
ATOM 1708 C C . THR A 1 213 ? -11.454 -18.547 12.550 1.00 12.84 235 THR A C 1
ATOM 1709 O O . THR A 1 213 ? -11.807 -18.431 11.371 1.00 14.01 235 THR A O 1
ATOM 1713 N N . LYS A 1 214 ? -12.290 -19.039 13.457 1.00 13.60 236 LYS A N 1
ATOM 1714 C CA . LYS A 1 214 ? -13.704 -19.315 13.099 1.00 14.24 236 LYS A CA 1
ATOM 1715 C C . LYS A 1 214 ? -14.405 -18.054 12.631 1.00 13.02 236 LYS A C 1
ATOM 1716 O O . LYS A 1 214 ? -15.077 -18.076 11.582 1.00 13.78 236 LYS A O 1
ATOM 1722 N N . TRP A 1 215 ? -14.274 -16.940 13.377 1.00 12.61 237 TRP A N 1
ATOM 1723 C CA . TRP A 1 215 ? -14.911 -15.684 12.965 1.00 11.37 237 TRP A CA 1
ATOM 1724 C C . TRP A 1 215 ? -14.384 -15.230 11.625 1.00 11.42 237 TRP A C 1
ATOM 1725 O O . TRP A 1 215 ? -15.158 -14.745 10.765 1.00 10.87 237 TRP A O 1
ATOM 1736 N N . ILE A 1 216 ? -13.084 -15.335 11.382 1.00 10.87 238 ILE A N 1
ATOM 1737 C CA . ILE A 1 216 ? -12.524 -14.905 10.121 1.00 11.77 238 ILE A CA 1
ATOM 1738 C C . ILE A 1 216 ? -13.158 -15.700 8.967 1.00 11.75 238 ILE A C 1
ATOM 1739 O O . ILE A 1 216 ? -13.589 -15.115 7.966 1.00 12.57 238 ILE A O 1
ATOM 1744 N N . ASN A 1 217 ? -13.163 -17.002 9.098 1.00 12.41 239 ASN A N 1
ATOM 1745 C CA . ASN A 1 217 ? -13.695 -17.856 8.023 1.00 14.05 239 ASN A CA 1
ATOM 1746 C C . ASN A 1 217 ? -15.176 -17.621 7.842 1.00 14.66 239 ASN A C 1
ATOM 1747 O O . ASN A 1 217 ? -15.648 -17.497 6.698 1.00 15.31 239 ASN A O 1
ATOM 1752 N N . ASP A 1 218 ? -15.908 -17.588 8.949 1.00 14.12 240 ASP A N 1
ATOM 1753 C CA . ASP A 1 218 ? -17.361 -17.425 8.899 1.00 15.73 240 ASP A CA 1
ATOM 1754 C C . ASP A 1 218 ? -17.707 -16.098 8.231 1.00 13.46 240 ASP A C 1
ATOM 1755 O O . ASP A 1 218 ? -18.705 -15.989 7.482 1.00 15.59 240 ASP A O 1
ATOM 1763 N N . THR A 1 219 ? -16.984 -15.014 8.549 1.00 12.01 241 THR A N 1
ATOM 1764 C CA . THR A 1 219 ? -17.322 -13.706 7.990 1.00 11.68 241 THR A CA 1
ATOM 1765 C C . THR A 1 219 ? -17.041 -13.651 6.520 1.00 11.79 241 THR A C 1
ATOM 1766 O O . THR A 1 219 ? -17.812 -13.097 5.728 1.00 12.82 241 THR A O 1
ATOM 1770 N N . MET A 1 220 ? -15.923 -14.219 6.061 1.00 12.38 242 MET A N 1
ATOM 1771 C CA . MET A 1 220 ? -15.666 -14.248 4.643 1.00 14.21 242 MET A CA 1
ATOM 1772 C C . MET A 1 220 ? -16.758 -15.043 3.904 1.00 15.32 242 MET A C 1
ATOM 1773 O O . MET A 1 220 ? -17.250 -14.628 2.831 1.00 17.02 242 MET A O 1
ATOM 1778 N N . LYS A 1 221 ? -17.176 -16.180 4.504 1.00 15.86 243 LYS A N 1
ATOM 1779 C CA . LYS A 1 221 ? -18.236 -17.013 3.862 1.00 17.98 243 LYS A CA 1
ATOM 1780 C C . LYS A 1 221 ? -19.528 -16.211 3.718 1.00 17.69 243 LYS A C 1
ATOM 1781 O O . LYS A 1 221 ? -20.232 -16.234 2.699 1.00 21.44 243 LYS A O 1
ATOM 1787 N N . LYS A 1 222 ? -19.860 -15.494 4.760 1.00 14.88 244 LYS A N 1
ATOM 1788 C CA . LYS A 1 222 ? -21.109 -14.760 4.895 1.00 15.40 244 LYS A CA 1
ATOM 1789 C C . LYS A 1 222 ? -21.192 -13.663 3.835 1.00 15.34 244 LYS A C 1
ATOM 1790 O O . LYS A 1 222 ? -22.266 -13.387 3.283 1.00 16.65 244 LYS A O 1
ATOM 1798 N N . HIS A 1 223 ? -20.056 -13.020 3.608 1.00 15.98 245 HIS A N 1
ATOM 1799 C CA . HIS A 1 223 ? -19.984 -11.892 2.674 1.00 15.60 245 HIS A CA 1
ATOM 1800 C C . HIS A 1 223 ? -19.516 -12.160 1.276 1.00 17.67 245 HIS A C 1
ATOM 1801 O O . HIS A 1 223 ? -18.926 -11.310 0.633 1.00 30.39 245 HIS A O 1
ATOM 1808 N N . ARG A 1 224 ? -19.753 -13.325 0.746 1.00 29.26 246 ARG A N 1
ATOM 1809 C CA . ARG A 1 224 ? -19.543 -13.667 -0.668 1.00 53.79 246 ARG A CA 1
ATOM 1810 C C . ARG A 1 224 ? -19.746 -15.173 -0.869 1.00 61.05 246 ARG A C 1
ATOM 1811 O O . ARG A 1 224 ? -19.795 -15.887 0.146 1.00 89.66 246 ARG A O 1
#

Organism: Homo sapiens (NCBI:txid9606)

CATH classification: 2.40.10.10 (+1 more: 2.40.10.10)